Protein AF-A0A953EG69-F1 (afdb_monomer)

Solvent-accessible surface area (backbone atoms only — not comparable to full-atom values): 13749 Å² total; per-residue (Å²): 90,37,37,30,23,31,34,50,99,91,40,80,39,20,25,39,57,55,91,69,27,28,40,38,38,34,81,63,47,16,95,84,27,66,36,58,49,46,28,27,64,68,66,36,64,71,55,57,59,59,51,68,78,51,82,64,62,70,43,53,54,90,73,46,45,65,29,22,37,56,74,79,41,86,44,36,41,32,30,53,77,23,33,74,62,92,52,100,80,80,62,87,74,77,68,73,95,61,88,43,76,49,67,46,60,62,86,18,41,26,22,46,94,46,75,69,43,83,58,93,92,52,71,48,33,30,60,29,51,26,53,26,40,31,28,26,45,54,45,57,59,39,50,45,93,54,32,67,81,22,42,42,19,34,30,44,28,31,62,16,31,31,55,70,44,32,73,79,34,64,57,64,10,46,53,46,65,23,35,25,35,34,23,63,31,30,36,23,36,81,69,63,61,62,67,48,78,39,73,51,72,33,66,59,96,84,42,80,46,29,76,47,55,52,62,55,32,74,56,47,73,30,51,49,46,22,54,51,13,62,77,45,64,44,45,39,38,27,34,35,37,54,28,38,60,53,54,33,18,82,75,40,90,74,63,48,55,66,75,135

Radius of gyration: 18.48 Å; Cα contacts (8 Å, |Δi|>4): 619; chains: 1; bounding box: 42×40×52 Å

Nearest PDB structures (foldseek):
  8sky-assembly1_A  TM=8.951E-01  e=2.470E-26  Bacillus subtilis
  8suu-assembly1_A  TM=8.737E-01  e=4.311E-25  Bacillus subtilis
  3rr6-assembly1_A  TM=8.778E-01  e=1.512E-20  Mycobacteroides abscessus ATCC 19977
  4pfz-assembly1_B  TM=8.727E-01  e=6.922E-20  Mycolicibacterium smegmatis MC2 155
  6fog-assembly4_D  TM=9.027E-01  e=2.242E-17  Homo sapiens

Structure (mmCIF, N/CA/C/O backbone):
data_AF-A0A953EG69-F1
#
_entry.id   AF-A0A953EG69-F1
#
loop_
_atom_site.group_PDB
_atom_site.id
_atom_site.type_symbol
_atom_site.label_atom_id
_atom_site.label_alt_id
_atom_site.label_comp_id
_atom_site.label_asym_id
_atom_site.label_entity_id
_atom_site.label_seq_id
_atom_site.pdbx_PDB_ins_code
_atom_site.Cartn_x
_atom_site.Cartn_y
_atom_site.Cartn_z
_atom_site.occupancy
_atom_site.B_iso_or_equiv
_atom_site.auth_seq_id
_atom_site.auth_comp_id
_atom_site.auth_asym_id
_atom_site.auth_atom_id
_atom_site.pdbx_PDB_model_num
ATOM 1 N N . MET A 1 1 ? -12.643 -6.660 8.586 1.00 95.88 1 MET A N 1
ATOM 2 C CA . MET A 1 1 ? -12.995 -5.230 8.702 1.00 95.88 1 MET A CA 1
ATOM 3 C C . MET A 1 1 ? -12.201 -4.396 7.691 1.00 95.88 1 MET A C 1
ATOM 5 O O . MET A 1 1 ? -11.038 -4.692 7.435 1.00 95.88 1 MET A O 1
ATOM 9 N N . LYS A 1 2 ? -12.784 -3.308 7.165 1.00 98.56 2 LYS A N 1
ATOM 10 C CA . LYS A 1 2 ? -12.098 -2.320 6.307 1.00 98.56 2 LYS A CA 1
ATOM 11 C C . LYS A 1 2 ? -11.807 -1.057 7.111 1.00 98.56 2 LYS A C 1
ATOM 13 O O . LYS A 1 2 ? -12.749 -0.429 7.571 1.00 98.56 2 LYS A O 1
ATOM 18 N N . LEU A 1 3 ? -10.543 -0.682 7.286 1.00 98.81 3 LEU A N 1
ATOM 19 C CA . LEU A 1 3 ? -10.106 0.454 8.102 1.00 98.81 3 LEU A CA 1
ATOM 20 C C . LEU A 1 3 ? -9.466 1.549 7.245 1.00 98.81 3 LEU A C 1
ATOM 22 O O . LEU A 1 3 ? -8.546 1.280 6.471 1.00 98.81 3 LEU A O 1
ATOM 26 N N . MET A 1 4 ? -9.915 2.790 7.414 1.00 98.75 4 MET A N 1
ATOM 27 C CA . MET A 1 4 ? -9.393 3.952 6.692 1.00 98.75 4 MET A CA 1
ATOM 28 C C . MET A 1 4 ? -8.984 5.075 7.636 1.00 98.75 4 MET A C 1
ATOM 30 O O . MET A 1 4 ? -9.618 5.278 8.669 1.00 98.75 4 MET A O 1
ATOM 34 N N . SER A 1 5 ? -7.972 5.839 7.233 1.00 98.75 5 SER A N 1
ATOM 35 C CA . SER A 1 5 ? -7.705 7.173 7.767 1.00 98.75 5 SER A CA 1
ATOM 36 C C . SER A 1 5 ? -8.313 8.222 6.845 1.00 98.75 5 SER A C 1
ATOM 38 O O . SER A 1 5 ? -8.330 8.064 5.622 1.00 98.75 5 SER A O 1
ATOM 40 N N . PHE A 1 6 ? -8.837 9.290 7.431 1.00 98.75 6 PHE A N 1
ATOM 41 C CA . PHE A 1 6 ? -9.521 10.352 6.704 1.00 98.75 6 PHE A CA 1
ATOM 42 C C . PHE A 1 6 ? -9.435 11.668 7.461 1.00 98.75 6 PHE A C 1
ATOM 44 O O . PHE A 1 6 ? -9.204 11.669 8.666 1.00 98.75 6 PHE A O 1
ATOM 51 N N . ALA A 1 7 ? -9.628 12.785 6.769 1.00 98.31 7 ALA A N 1
ATOM 52 C CA . ALA A 1 7 ? -9.861 14.062 7.423 1.00 98.31 7 ALA A CA 1
ATOM 53 C C . ALA A 1 7 ? -11.337 14.453 7.316 1.00 98.31 7 ALA A C 1
ATOM 55 O O . ALA A 1 7 ? -11.992 14.248 6.291 1.00 98.31 7 ALA A O 1
ATOM 56 N N . TRP A 1 8 ? -11.874 14.996 8.402 1.00 98.12 8 TRP A N 1
ATOM 57 C CA . TRP A 1 8 ? -13.252 15.460 8.489 1.00 98.12 8 TRP A CA 1
ATOM 58 C C . TRP A 1 8 ? -13.309 16.661 9.427 1.00 98.12 8 TRP A C 1
ATOM 60 O O . TRP A 1 8 ? -12.673 16.665 10.477 1.00 98.12 8 TRP A O 1
ATOM 70 N N . GLN A 1 9 ? -14.004 17.722 9.007 1.00 95.88 9 GLN A N 1
ATOM 71 C CA . GLN A 1 9 ? -14.098 18.986 9.757 1.00 95.88 9 GLN A CA 1
ATOM 72 C C . GLN A 1 9 ? -12.735 19.570 10.197 1.00 95.88 9 GLN A C 1
ATOM 74 O O . GLN A 1 9 ? -12.624 20.203 11.242 1.00 95.88 9 GLN A O 1
ATOM 79 N N . GLY A 1 10 ? -11.688 19.374 9.387 1.00 94.69 10 GLY A N 1
ATOM 80 C CA . GLY A 1 10 ? -10.346 19.911 9.641 1.00 94.69 10 GLY A CA 1
ATOM 81 C C . GLY A 1 10 ? -9.485 19.103 10.619 1.00 94.69 10 GLY A C 1
ATOM 82 O O . GLY A 1 10 ? -8.362 19.517 10.898 1.00 94.69 10 GLY A O 1
ATOM 83 N N . ALA A 1 11 ? -9.963 17.958 11.113 1.00 96.81 11 ALA A N 1
ATOM 84 C CA . ALA A 1 11 ? -9.197 17.046 11.960 1.00 96.81 11 ALA A CA 1
ATOM 85 C C . ALA A 1 11 ? -8.932 15.713 11.247 1.00 96.81 11 ALA A C 1
ATOM 87 O O . ALA A 1 11 ? -9.671 15.327 10.342 1.00 96.81 11 ALA A O 1
ATOM 88 N N . GLN A 1 12 ? -7.874 15.005 11.655 1.00 97.88 12 GLN A N 1
ATOM 89 C CA . GLN A 1 12 ? -7.610 13.639 11.203 1.00 97.88 12 GLN A CA 1
ATOM 90 C C . GLN A 1 12 ? -8.353 12.629 12.077 1.00 97.88 12 GLN A C 1
ATOM 92 O O . GLN A 1 12 ? -8.329 12.702 13.305 1.00 97.88 12 GLN A O 1
ATOM 97 N N . HIS A 1 13 ? -8.962 11.655 11.419 1.00 98.56 13 HIS A N 1
ATOM 98 C CA . HIS A 1 13 ? -9.716 10.567 12.011 1.00 98.56 13 HIS A CA 1
ATOM 99 C C . HIS A 1 13 ? -9.282 9.231 11.401 1.00 98.56 13 HIS A C 1
ATOM 101 O O . HIS A 1 13 ? -8.602 9.159 10.370 1.00 98.56 13 HIS A O 1
ATOM 107 N N . TYR A 1 14 ? -9.708 8.144 12.030 1.00 98.75 14 TYR A N 1
ATOM 108 C CA . TYR A 1 14 ? -9.717 6.828 11.414 1.00 98.75 14 TYR A CA 1
ATOM 109 C C . TYR A 1 14 ? -10.974 6.069 11.819 1.00 98.75 14 TYR A C 1
ATOM 111 O O . TYR A 1 14 ? -11.619 6.371 12.822 1.00 98.75 14 TYR A O 1
ATOM 119 N N . GLY A 1 15 ? -11.345 5.077 11.021 1.00 98.56 15 GLY A N 1
ATOM 120 C CA . GLY A 1 15 ? -12.589 4.370 11.248 1.00 98.56 15 GLY A CA 1
ATOM 121 C C . GLY A 1 15 ? -12.778 3.153 10.370 1.00 98.56 15 GLY A C 1
ATOM 122 O O . GLY A 1 15 ? -11.977 2.883 9.471 1.00 98.56 15 GLY A O 1
ATOM 123 N N . ALA A 1 16 ? -13.853 2.425 10.649 1.00 98.62 16 ALA A N 1
ATOM 124 C CA . ALA A 1 16 ? -14.241 1.249 9.890 1.00 98.62 16 ALA A CA 1
ATOM 125 C C . ALA A 1 16 ? -15.273 1.600 8.821 1.00 98.62 16 ALA A C 1
ATOM 127 O O . ALA A 1 16 ? -16.277 2.247 9.109 1.00 98.62 16 ALA A O 1
ATOM 128 N N . VAL A 1 17 ? -15.036 1.171 7.588 1.00 98.50 17 VAL A N 1
ATOM 129 C CA . VAL A 1 17 ? -15.954 1.399 6.473 1.00 98.50 17 VAL A CA 1
ATOM 130 C C . VAL A 1 17 ? -17.112 0.416 6.531 1.00 98.50 17 VAL A C 1
ATOM 132 O O . VAL A 1 17 ? -16.902 -0.796 6.565 1.00 98.50 17 VAL A O 1
ATOM 135 N N . ASP A 1 18 ? -18.325 0.957 6.469 1.00 97.56 18 ASP A N 1
ATOM 136 C CA . ASP A 1 18 ? -19.579 0.216 6.460 1.00 97.56 18 ASP A CA 1
ATOM 137 C C . ASP A 1 18 ? -20.517 0.824 5.403 1.00 97.56 18 ASP A C 1
ATOM 139 O O . ASP A 1 18 ? -21.092 1.903 5.572 1.00 97.56 18 ASP A O 1
ATOM 143 N N . GLY A 1 19 ? -20.605 0.160 4.248 1.00 96.69 19 GLY A N 1
ATOM 144 C CA . GLY A 1 19 ? -21.350 0.659 3.094 1.00 96.69 19 GLY A CA 1
ATOM 145 C C . GLY A 1 19 ? -20.823 2.006 2.581 1.00 96.69 19 GLY A C 1
ATOM 146 O O . GLY A 1 19 ? -19.693 2.101 2.103 1.00 96.69 19 GLY A O 1
ATOM 147 N N . ALA A 1 20 ? -21.672 3.036 2.634 1.00 97.50 20 ALA A N 1
ATOM 148 C CA . ALA A 1 20 ? -21.364 4.398 2.185 1.00 97.50 20 ALA A CA 1
ATOM 149 C C . ALA A 1 20 ? -20.885 5.322 3.321 1.00 97.50 20 ALA A C 1
ATOM 151 O O . ALA A 1 20 ? -20.737 6.530 3.115 1.00 97.50 20 ALA A O 1
ATOM 152 N N . GLU A 1 21 ? -20.649 4.770 4.509 1.00 98.44 21 GLU A N 1
ATOM 153 C CA . GLU A 1 21 ? -20.250 5.503 5.704 1.00 98.44 21 GLU A CA 1
ATOM 154 C C . GLU A 1 21 ? -18.946 4.949 6.284 1.00 98.44 21 GLU A C 1
ATOM 156 O O . GLU A 1 21 ? -18.529 3.823 6.003 1.00 98.44 21 GLU A O 1
ATOM 161 N N . VAL A 1 22 ? -18.312 5.752 7.132 1.00 98.56 22 VAL A N 1
ATOM 162 C CA . VAL A 1 22 ? -17.243 5.329 8.028 1.00 98.56 22 VAL A CA 1
ATOM 163 C C . VAL A 1 22 ? -17.704 5.494 9.473 1.00 98.56 22 VAL A C 1
ATOM 165 O O . VAL A 1 22 ? -18.183 6.551 9.884 1.00 98.56 22 VAL A O 1
ATOM 168 N N . ILE A 1 23 ? -17.574 4.424 10.244 1.00 98.62 23 ILE A N 1
ATOM 169 C CA . ILE A 1 23 ? -17.757 4.402 11.689 1.00 98.62 23 ILE A CA 1
ATOM 170 C C . ILE A 1 23 ? -16.499 5.005 12.313 1.00 98.62 23 ILE A C 1
ATOM 172 O O . ILE A 1 23 ? -15.433 4.393 12.248 1.00 98.62 23 ILE A O 1
ATOM 176 N N . ASP A 1 24 ? -16.611 6.197 12.897 1.00 98.44 24 ASP A N 1
ATOM 177 C CA . ASP A 1 24 ? -15.457 6.929 13.422 1.00 98.44 24 ASP A CA 1
ATOM 178 C C . ASP A 1 24 ? -14.931 6.291 14.717 1.00 98.44 24 ASP A C 1
ATOM 180 O O . ASP A 1 24 ? -15.549 6.384 15.783 1.00 98.44 24 ASP A O 1
ATOM 184 N N . LEU A 1 25 ? -13.774 5.637 14.621 1.00 98.56 25 LEU A N 1
ATOM 185 C CA . LEU A 1 25 ? -13.097 5.012 15.753 1.00 98.56 25 LEU A CA 1
ATOM 186 C C . LEU A 1 25 ? -12.302 6.034 16.568 1.00 98.56 25 LEU A C 1
ATOM 188 O O . LEU A 1 25 ? -12.117 5.822 17.767 1.00 98.56 25 LEU A O 1
ATOM 192 N N . THR A 1 26 ? -11.912 7.171 15.984 1.00 98.06 26 THR A N 1
ATOM 193 C CA . THR A 1 26 ? -11.295 8.269 16.739 1.00 98.06 26 THR A CA 1
ATOM 194 C C . THR A 1 26 ? -12.249 8.773 17.822 1.00 98.06 26 THR A C 1
ATOM 196 O O . THR A 1 26 ? -11.849 8.919 18.974 1.00 98.06 26 THR A O 1
ATOM 199 N N . ALA A 1 27 ? -13.535 8.938 17.511 1.00 97.44 27 ALA A N 1
ATOM 200 C CA . ALA A 1 27 ? -14.533 9.343 18.503 1.00 97.44 27 ALA A CA 1
ATOM 201 C C . ALA A 1 27 ? -14.815 8.282 19.588 1.00 97.44 27 ALA A C 1
ATOM 203 O O . ALA A 1 27 ? -15.291 8.626 20.669 1.00 97.44 27 ALA A O 1
ATOM 204 N N . ARG A 1 28 ? -14.547 6.997 19.318 1.00 98.00 28 ARG A N 1
ATOM 205 C CA . ARG A 1 28 ? -14.922 5.874 20.203 1.00 98.00 28 ARG A CA 1
ATOM 206 C C . ARG A 1 28 ? -13.774 5.400 21.085 1.00 98.00 28 ARG A C 1
ATOM 208 O O . ARG A 1 28 ? -13.951 5.177 22.279 1.00 98.00 28 ARG A O 1
ATOM 215 N N . ILE A 1 29 ? -12.596 5.246 20.492 1.00 98.31 29 ILE A N 1
ATOM 216 C CA . ILE A 1 29 ? -11.398 4.698 21.137 1.00 98.31 29 ILE A CA 1
ATOM 217 C C . ILE A 1 29 ? -10.153 5.568 20.906 1.00 98.31 29 ILE A C 1
ATOM 219 O O . ILE A 1 29 ? -9.064 5.206 21.350 1.00 98.31 29 ILE A O 1
ATOM 223 N N . GLY A 1 30 ? -10.301 6.753 20.298 1.00 97.50 30 GLY A N 1
ATOM 224 C CA . GLY A 1 30 ? -9.203 7.676 19.985 1.00 97.50 30 GLY A CA 1
ATOM 225 C C . GLY A 1 30 ? -8.375 8.128 21.184 1.00 97.50 30 GLY A C 1
ATOM 226 O O . GLY A 1 30 ? -7.172 8.325 21.055 1.00 97.50 30 GLY A O 1
ATOM 227 N N . ALA A 1 31 ? -8.978 8.212 22.374 1.00 97.50 31 ALA A N 1
ATOM 228 C CA . ALA A 1 31 ? -8.248 8.540 23.601 1.00 97.50 31 ALA A CA 1
ATOM 229 C C . ALA A 1 31 ? -7.147 7.514 23.939 1.00 97.50 31 ALA A C 1
ATOM 231 O O . ALA A 1 31 ? -6.143 7.868 24.551 1.00 97.50 31 ALA A O 1
ATOM 232 N N . ARG A 1 32 ? -7.330 6.247 23.539 1.00 98.06 32 ARG A N 1
ATOM 233 C CA . ARG A 1 32 ? -6.358 5.155 23.730 1.00 98.06 32 ARG A CA 1
ATOM 234 C C . ARG A 1 32 ? -5.564 4.855 22.460 1.00 98.06 32 ARG A C 1
ATOM 236 O O . ARG A 1 32 ? -4.397 4.480 22.531 1.00 98.06 32 ARG A O 1
ATOM 243 N N . HIS A 1 33 ? -6.194 5.040 21.304 1.00 98.19 33 HIS A N 1
ATOM 244 C CA . HIS A 1 33 ? -5.643 4.752 19.985 1.00 98.19 33 HIS A CA 1
ATOM 245 C C . HIS A 1 33 ? -5.920 5.946 19.062 1.00 98.19 33 HIS A C 1
ATOM 247 O O . HIS A 1 33 ? -6.901 5.913 18.325 1.00 98.19 33 HIS A O 1
ATOM 253 N N . PRO A 1 34 ? -5.111 7.018 19.096 1.00 97.75 34 PRO A N 1
ATOM 254 C CA . PRO A 1 34 ? -5.433 8.281 18.416 1.00 97.75 34 PRO A CA 1
ATOM 255 C C . PRO A 1 34 ? -5.413 8.212 16.882 1.00 97.75 34 PRO A C 1
ATOM 257 O O . PRO A 1 34 ? -5.936 9.103 16.219 1.00 97.75 34 PRO A O 1
ATOM 260 N N . SER A 1 35 ? -4.826 7.166 16.302 1.00 98.38 35 SER A N 1
ATOM 261 C CA . SER A 1 35 ? -4.746 6.957 14.857 1.00 98.38 35 SER A CA 1
ATOM 262 C C . SER A 1 35 ? -4.761 5.468 14.517 1.00 98.38 35 SER A C 1
ATOM 264 O O . SER A 1 35 ? -4.513 4.626 15.384 1.00 98.38 35 SER A O 1
ATOM 266 N N . LEU A 1 36 ? -4.970 5.135 13.238 1.00 98.50 36 LEU A N 1
ATOM 267 C CA . LEU A 1 36 ? -4.851 3.752 12.766 1.00 98.50 36 LEU A CA 1
ATOM 268 C C . LEU A 1 36 ? -3.432 3.199 12.992 1.00 98.50 36 LEU A C 1
ATOM 270 O O . LEU A 1 36 ? -3.276 2.045 13.375 1.00 98.50 36 LEU A O 1
ATOM 274 N N . LEU A 1 37 ? -2.393 4.028 12.853 1.00 98.31 37 LEU A N 1
ATOM 275 C CA . LEU A 1 37 ? -1.024 3.627 13.188 1.00 98.31 37 LEU A CA 1
ATOM 276 C C . LEU A 1 37 ? -0.885 3.266 14.676 1.00 98.31 37 LEU A C 1
ATOM 278 O O . LEU A 1 37 ? -0.337 2.213 14.996 1.00 98.31 37 LEU A O 1
ATOM 282 N N . ALA A 1 38 ? -1.408 4.101 15.579 1.00 98.25 38 ALA A N 1
ATOM 283 C CA . ALA A 1 38 ? -1.363 3.835 17.017 1.00 98.25 38 ALA A CA 1
ATOM 284 C C . ALA A 1 38 ? -2.181 2.587 17.396 1.00 98.25 38 ALA A C 1
ATOM 286 O O . ALA A 1 38 ? -1.756 1.795 18.236 1.00 98.25 38 ALA A O 1
ATOM 287 N N . LEU A 1 39 ? -3.325 2.365 16.740 1.00 98.56 39 LEU A N 1
ATOM 288 C CA . LEU A 1 39 ? -4.119 1.145 16.894 1.00 98.56 39 LEU A CA 1
ATOM 289 C C . LEU A 1 39 ? -3.289 -0.110 16.571 1.00 98.56 39 LEU A C 1
ATOM 291 O O . LEU A 1 39 ? -3.297 -1.067 17.347 1.00 98.56 39 LEU A O 1
ATOM 295 N N . LEU A 1 40 ? -2.539 -0.094 15.461 1.00 98.25 40 LEU A N 1
ATOM 296 C CA . LEU A 1 40 ? -1.655 -1.198 15.074 1.00 98.25 40 LEU A CA 1
ATOM 297 C C . LEU A 1 40 ? -0.490 -1.373 16.049 1.00 98.25 40 LEU A C 1
ATOM 299 O O . LEU A 1 40 ? -0.192 -2.493 16.453 1.00 98.25 40 LEU A O 1
ATOM 303 N N . GLN A 1 41 ? 0.144 -0.279 16.470 1.00 98.06 41 GLN A N 1
ATOM 304 C CA . GLN A 1 41 ? 1.248 -0.314 17.433 1.00 98.06 41 GLN A CA 1
ATOM 305 C C . GLN A 1 41 ? 0.830 -0.887 18.790 1.00 98.06 41 GLN A C 1
ATOM 307 O O . GLN A 1 41 ? 1.629 -1.561 19.436 1.00 98.06 41 GLN A O 1
ATOM 312 N N . HIS A 1 42 ? -0.417 -0.662 19.202 1.00 98.31 42 HIS A N 1
ATOM 313 C CA . HIS A 1 42 ? -0.974 -1.228 20.430 1.00 98.31 42 HIS A CA 1
ATOM 314 C C . HIS A 1 42 ? -1.541 -2.649 20.243 1.00 98.31 42 HIS A C 1
ATOM 316 O O . HIS A 1 42 ? -2.004 -3.240 21.213 1.00 98.31 42 HIS A O 1
ATOM 322 N N . GLY A 1 43 ? -1.532 -3.207 19.023 1.00 97.81 43 GLY A N 1
ATOM 323 C CA . GLY A 1 43 ? -2.100 -4.530 18.741 1.00 97.81 43 GLY A CA 1
ATOM 324 C C . GLY A 1 43 ? -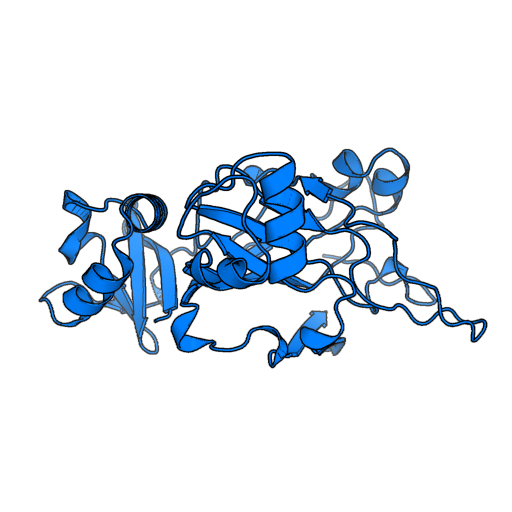3.618 -4.608 18.951 1.00 97.81 43 GLY A C 1
ATOM 325 O O . GLY A 1 43 ? -4.140 -5.666 19.288 1.00 97.81 43 GLY A O 1
ATOM 326 N N . ALA A 1 44 ? -4.334 -3.495 18.771 1.00 98.31 44 ALA A N 1
ATOM 327 C CA . ALA A 1 44 ? -5.704 -3.313 19.256 1.00 98.31 44 ALA A CA 1
ATOM 328 C C . ALA A 1 44 ? -6.798 -3.507 18.183 1.00 98.31 44 ALA A C 1
ATOM 330 O O . ALA A 1 44 ? -7.886 -2.946 18.285 1.00 98.31 44 ALA A O 1
ATOM 331 N N . LEU A 1 45 ? -6.548 -4.315 17.144 1.00 98.06 45 LEU A N 1
ATOM 332 C CA . LEU A 1 45 ? -7.544 -4.565 16.087 1.00 98.06 45 LEU A CA 1
ATOM 333 C C . LEU A 1 45 ? -8.831 -5.221 16.616 1.00 98.06 45 LEU A C 1
ATOM 335 O O . LEU A 1 45 ? -9.918 -4.823 16.205 1.00 98.06 45 LEU A O 1
ATOM 339 N N . ALA A 1 46 ? -8.719 -6.161 17.561 1.00 97.62 46 ALA A N 1
ATOM 340 C CA . ALA A 1 46 ? -9.881 -6.794 18.196 1.00 97.62 46 ALA A CA 1
ATOM 341 C C . ALA A 1 46 ? -10.723 -5.785 18.996 1.00 97.62 46 ALA A C 1
ATOM 343 O O . ALA A 1 46 ? -11.945 -5.885 19.071 1.00 97.62 46 ALA A O 1
ATOM 344 N N . 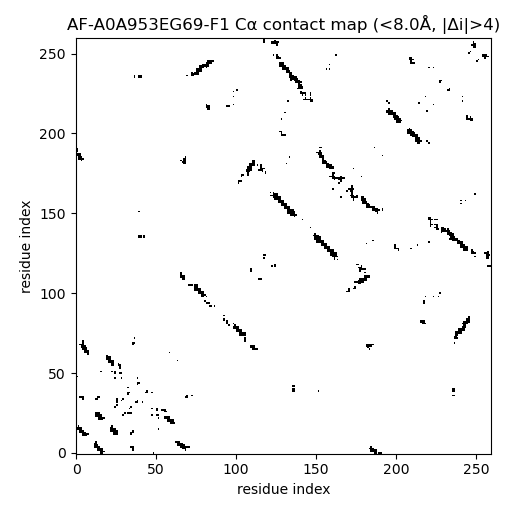GLU A 1 47 ? -10.076 -4.776 19.576 1.00 97.94 47 GLU A N 1
ATOM 345 C CA . GLU A 1 47 ? -10.775 -3.713 20.285 1.00 97.94 47 GLU A CA 1
ATOM 346 C C . GLU A 1 47 ? -11.509 -2.773 19.322 1.00 97.94 47 GLU A C 1
ATOM 348 O O . GLU A 1 47 ? -12.645 -2.386 19.583 1.00 97.94 47 GLU A O 1
ATOM 353 N N . ALA A 1 48 ? -10.896 -2.441 18.182 1.00 98.06 48 ALA A N 1
ATOM 354 C CA . ALA A 1 48 ? -11.568 -1.678 17.133 1.00 98.06 48 ALA A CA 1
ATOM 355 C C . ALA A 1 48 ? -12.828 -2.389 16.617 1.00 98.06 48 ALA A C 1
ATOM 357 O O . ALA A 1 48 ? -13.831 -1.726 16.362 1.00 98.06 48 ALA A O 1
ATOM 358 N N . GLU A 1 49 ? -12.803 -3.720 16.513 1.00 97.69 49 GLU A N 1
ATOM 359 C CA . GLU A 1 49 ? -13.977 -4.517 16.153 1.00 97.69 49 GLU A CA 1
ATOM 360 C C . GLU A 1 49 ? -15.085 -4.434 17.216 1.00 97.69 49 GLU A C 1
ATOM 362 O O . GLU A 1 49 ? -16.241 -4.160 16.893 1.00 97.69 49 GLU A O 1
ATOM 367 N N . GLN A 1 50 ? -14.742 -4.573 18.498 1.00 97.75 50 GLN A N 1
ATOM 368 C CA . GLN A 1 50 ? -15.702 -4.391 19.596 1.00 97.75 50 GLN A CA 1
ATOM 369 C C . GLN A 1 50 ? -16.281 -2.970 19.613 1.00 97.75 50 GLN A C 1
ATOM 371 O O . GLN A 1 50 ? -17.477 -2.768 19.846 1.00 97.75 50 GLN A O 1
ATOM 376 N N . ALA A 1 51 ? -15.448 -1.974 19.305 1.00 97.62 51 ALA A N 1
ATOM 377 C CA . ALA A 1 51 ? -15.845 -0.578 19.257 1.00 97.62 51 ALA A CA 1
ATOM 378 C C . ALA A 1 51 ? -16.868 -0.280 18.151 1.00 97.62 51 ALA A C 1
ATOM 380 O O . ALA A 1 51 ? -17.541 0.746 18.235 1.00 97.62 51 ALA A O 1
ATOM 381 N N . LEU A 1 52 ? -17.068 -1.152 17.153 1.00 97.00 52 LEU A N 1
ATOM 382 C CA . LEU A 1 52 ? -18.090 -0.961 16.112 1.00 97.00 52 LEU A CA 1
ATOM 383 C C . LEU A 1 52 ? -19.518 -0.927 16.675 1.00 97.00 52 LEU A C 1
ATOM 385 O O . LEU A 1 52 ? -20.369 -0.215 16.136 1.00 97.00 52 LEU A O 1
ATOM 389 N N . ALA A 1 53 ? -19.765 -1.616 17.792 1.00 96.38 53 ALA A N 1
ATOM 390 C CA . ALA A 1 53 ? -21.058 -1.623 18.476 1.00 96.38 53 ALA A CA 1
ATOM 391 C C . ALA A 1 53 ? -21.257 -0.438 19.442 1.00 96.38 53 ALA A C 1
ATOM 393 O O . ALA A 1 53 ? -22.369 -0.210 19.917 1.00 96.38 53 ALA A O 1
ATOM 394 N N . MET A 1 54 ? -20.202 0.326 19.748 1.00 96.31 54 MET A N 1
ATOM 395 C CA . MET A 1 54 ? -20.305 1.474 20.651 1.00 96.31 54 MET A CA 1
ATOM 396 C C . MET A 1 54 ? -21.085 2.638 20.009 1.00 96.31 54 MET A C 1
ATOM 398 O O . MET A 1 54 ? -21.069 2.798 18.787 1.00 96.31 54 MET A O 1
ATOM 402 N N . PRO A 1 55 ? -21.738 3.507 20.801 1.00 94.25 55 PRO A N 1
ATOM 403 C CA . PRO A 1 55 ? -22.275 4.765 20.293 1.00 94.25 55 PRO A CA 1
ATOM 404 C C . PRO A 1 55 ? -21.163 5.656 19.727 1.00 94.25 55 PRO A C 1
ATOM 406 O O . PRO A 1 55 ? -20.065 5.721 20.276 1.00 94.25 55 PRO A O 1
ATOM 409 N N . GLY A 1 56 ? -21.447 6.373 18.643 1.00 91.50 56 GLY A N 1
ATOM 410 C CA . GLY A 1 56 ? -20.507 7.325 18.055 1.00 91.50 56 GLY A CA 1
ATOM 411 C C . GLY A 1 56 ? -20.877 7.694 16.621 1.00 91.50 56 GLY A C 1
ATOM 412 O O . GLY A 1 56 ? -21.726 7.021 16.025 1.00 91.50 56 GLY A O 1
ATOM 413 N N . PRO A 1 57 ? -20.248 8.739 16.063 1.00 96.25 57 PRO A N 1
ATOM 414 C CA . PRO A 1 57 ? -20.590 9.246 14.748 1.00 96.25 57 PRO A CA 1
ATOM 415 C C . PRO A 1 57 ? -20.342 8.209 13.649 1.00 96.25 57 PRO A C 1
ATOM 417 O O . PRO A 1 57 ? -19.394 7.419 13.685 1.00 96.25 57 PRO A O 1
ATOM 420 N N . ARG A 1 58 ? -21.231 8.246 12.660 1.00 98.19 58 ARG A N 1
ATOM 421 C CA . ARG A 1 58 ? -21.100 7.571 11.373 1.00 98.19 58 ARG A CA 1
ATOM 422 C C . ARG A 1 58 ? -21.073 8.668 10.325 1.00 98.19 58 ARG A C 1
ATOM 424 O O . ARG A 1 58 ? -21.963 9.516 10.298 1.00 98.19 58 ARG A O 1
ATOM 431 N N . ILE A 1 59 ? -20.004 8.715 9.548 1.00 98.50 59 ILE A N 1
ATOM 432 C CA . ILE A 1 59 ? -19.701 9.846 8.677 1.00 98.50 59 ILE A CA 1
ATOM 433 C C . ILE A 1 59 ? -19.854 9.378 7.231 1.00 98.50 59 ILE A C 1
ATOM 435 O O . ILE A 1 59 ? -19.223 8.391 6.850 1.00 98.50 59 ILE A O 1
ATOM 439 N N . PRO A 1 60 ? -20.655 10.054 6.392 1.00 98.44 60 PRO A N 1
ATOM 440 C CA . PRO A 1 60 ? -20.755 9.703 4.981 1.00 98.44 60 PRO A CA 1
ATOM 441 C C . PRO A 1 60 ? -19.387 9.791 4.291 1.00 98.44 60 PRO A C 1
ATOM 443 O O . PRO A 1 60 ? -18.735 10.837 4.350 1.00 98.44 60 PRO A O 1
ATOM 446 N N . LEU A 1 61 ? -18.978 8.747 3.560 1.00 98.00 61 LEU A N 1
ATOM 447 C CA . LEU A 1 61 ? -17.703 8.720 2.821 1.00 98.00 61 LEU A CA 1
ATOM 448 C C . LEU A 1 61 ? -17.596 9.850 1.789 1.00 98.00 61 LEU A C 1
ATOM 450 O O . LEU A 1 61 ? -16.505 10.280 1.433 1.00 98.00 61 LEU A O 1
ATOM 454 N N . ALA A 1 62 ? -18.731 10.345 1.296 1.00 97.69 62 ALA A N 1
ATOM 455 C CA . ALA A 1 62 ? -18.770 11.482 0.381 1.00 97.69 62 ALA A CA 1
ATOM 456 C C . ALA A 1 62 ? -18.350 12.814 1.034 1.00 97.69 62 ALA A C 1
ATOM 458 O O . ALA A 1 62 ? -18.067 13.767 0.314 1.00 97.69 62 ALA A O 1
ATOM 459 N N . SER A 1 63 ? -18.327 12.889 2.368 1.00 97.75 63 SER A N 1
ATOM 460 C CA . SER A 1 63 ? -18.019 14.108 3.129 1.00 97.75 63 SER A CA 1
ATOM 461 C C . SER A 1 63 ? -16.598 14.158 3.692 1.00 97.75 63 SER A C 1
ATOM 463 O O . SER A 1 63 ? -16.231 15.157 4.308 1.00 97.75 63 SER A O 1
ATOM 465 N N . VAL A 1 64 ? -15.808 13.095 3.510 1.00 98.12 64 VAL A N 1
ATOM 466 C CA . VAL A 1 64 ? -14.446 13.013 4.048 1.00 98.12 64 VAL A CA 1
ATOM 467 C C . VAL A 1 64 ? -13.405 13.354 2.990 1.00 98.12 64 VAL A C 1
ATOM 469 O O . VAL A 1 64 ? -13.581 13.092 1.798 1.00 98.12 64 VAL A O 1
ATOM 472 N N . GLU A 1 65 ? -12.277 13.883 3.442 1.00 98.31 65 GLU A N 1
ATOM 473 C CA . GLU A 1 65 ? -11.051 13.914 2.659 1.00 98.31 65 GLU A CA 1
ATOM 474 C C . GLU A 1 65 ? -10.288 12.599 2.866 1.00 98.31 65 GLU A C 1
ATOM 476 O O . GLU A 1 65 ? -10.050 12.160 3.993 1.00 98.31 65 GLU A O 1
ATOM 481 N N . TRP A 1 66 ? -9.921 11.948 1.763 1.00 98.12 66 TRP A N 1
ATOM 482 C CA . TRP A 1 66 ? -9.216 10.670 1.790 1.00 98.12 66 TRP A CA 1
ATOM 483 C C . TRP A 1 66 ? -7.766 10.869 2.213 1.00 98.12 66 TRP A C 1
ATOM 485 O O . TRP A 1 66 ? -7.050 11.657 1.602 1.00 98.12 66 TRP A O 1
ATOM 495 N N . LEU A 1 67 ? -7.313 10.089 3.193 1.00 98.56 67 LEU A N 1
ATOM 496 C CA . LEU A 1 67 ? -5.896 9.945 3.511 1.00 98.56 67 LEU A CA 1
ATOM 497 C C . LEU A 1 67 ? -5.417 8.554 3.081 1.00 98.56 67 LEU A C 1
ATOM 499 O O . LEU A 1 67 ? -6.210 7.675 2.736 1.00 98.56 67 LEU A O 1
ATOM 503 N N . MET A 1 68 ? -4.100 8.351 3.059 1.00 98.50 68 MET A N 1
ATOM 504 C CA . MET A 1 68 ? -3.558 7.000 2.920 1.00 98.50 68 MET A CA 1
ATOM 505 C C . MET A 1 68 ? -3.959 6.170 4.148 1.00 98.50 68 MET A C 1
ATOM 507 O O . MET A 1 68 ? -4.082 6.750 5.228 1.00 98.50 68 MET A O 1
ATOM 511 N N . PRO A 1 69 ? -4.121 4.835 4.034 1.00 98.31 69 PRO A N 1
ATOM 512 C CA . PRO A 1 69 ? -4.490 3.991 5.172 1.00 98.31 69 PRO A CA 1
ATOM 513 C C . PRO A 1 69 ? -3.592 4.224 6.388 1.00 98.31 69 PRO A C 1
ATOM 515 O O . PRO A 1 69 ? -4.078 4.371 7.499 1.00 98.31 69 PRO A O 1
ATOM 518 N N . ILE A 1 70 ? -2.284 4.335 6.159 1.00 98.06 70 ILE A N 1
ATOM 519 C CA . ILE A 1 70 ? -1.324 4.844 7.135 1.00 98.06 70 ILE A CA 1
ATOM 520 C C . ILE A 1 70 ? -0.805 6.163 6.547 1.00 98.06 70 ILE A C 1
ATOM 522 O O . ILE A 1 70 ? -0.054 6.094 5.576 1.00 98.06 70 ILE A O 1
ATOM 526 N N . PRO A 1 71 ? -1.234 7.346 7.037 1.00 95.31 71 PRO A N 1
ATOM 527 C CA . PRO A 1 71 ? -0.829 8.634 6.461 1.00 95.31 71 PRO A CA 1
ATOM 528 C C . PRO A 1 71 ? 0.678 8.896 6.543 1.00 95.31 71 PRO A C 1
ATOM 530 O O . PRO A 1 71 ? 1.262 9.449 5.617 1.00 95.31 71 PRO A O 1
ATOM 533 N N . GLU A 1 72 ? 1.307 8.441 7.626 1.00 89.88 72 GLU A N 1
ATOM 534 C CA . GLU A 1 72 ? 2.738 8.602 7.891 1.00 89.88 72 GLU A CA 1
ATOM 535 C C . GLU A 1 72 ? 3.365 7.229 8.190 1.00 89.88 72 GLU A C 1
ATOM 537 O O . GLU A 1 72 ? 3.718 6.924 9.334 1.00 89.88 72 GLU A O 1
ATOM 542 N N . PRO A 1 73 ? 3.446 6.327 7.192 1.00 92.88 73 PRO A N 1
ATOM 543 C CA . PRO A 1 73 ? 4.080 5.038 7.394 1.00 92.88 73 PRO A CA 1
ATOM 544 C C . PRO A 1 73 ? 5.573 5.271 7.614 1.00 92.88 73 PRO A C 1
ATOM 546 O O . PRO A 1 73 ? 6.214 6.027 6.885 1.00 92.88 73 PRO A O 1
ATOM 549 N N . ARG A 1 74 ? 6.153 4.596 8.610 1.00 90.50 74 ARG A N 1
ATOM 550 C CA . ARG A 1 74 ? 7.577 4.775 8.931 1.00 90.50 74 ARG A CA 1
ATOM 551 C C . ARG A 1 74 ? 8.475 4.375 7.767 1.00 90.50 74 ARG A C 1
ATOM 553 O O . ARG A 1 74 ? 9.499 5.011 7.535 1.00 90.50 74 ARG A O 1
ATOM 560 N N . ARG A 1 75 ? 8.125 3.278 7.093 1.00 96.56 75 ARG A N 1
ATOM 561 C CA . ARG A 1 75 ? 8.872 2.715 5.968 1.00 96.56 75 ARG A CA 1
ATOM 562 C C . ARG A 1 75 ? 7.913 2.086 4.971 1.00 96.56 75 ARG A C 1
ATOM 564 O O . ARG A 1 75 ? 6.945 1.430 5.357 1.00 96.56 75 ARG A O 1
ATOM 571 N N . ILE A 1 76 ? 8.242 2.251 3.694 1.00 98.62 76 ILE A N 1
ATOM 572 C CA . ILE A 1 76 ? 7.581 1.574 2.582 1.00 98.62 76 ILE A CA 1
ATOM 573 C C . ILE A 1 76 ? 8.644 0.776 1.837 1.00 98.62 76 ILE A C 1
ATOM 575 O O . ILE A 1 76 ? 9.456 1.338 1.098 1.00 98.62 76 ILE A O 1
ATOM 579 N N . PHE A 1 77 ? 8.661 -0.534 2.057 1.00 98.75 77 PHE A N 1
ATOM 580 C CA . PHE A 1 77 ? 9.506 -1.462 1.316 1.00 98.75 77 PHE A CA 1
ATOM 581 C C . PHE A 1 77 ? 8.815 -1.829 0.007 1.00 98.75 77 PHE A C 1
ATOM 583 O O . PHE A 1 77 ? 7.618 -2.083 -0.005 1.00 98.75 77 PHE A O 1
ATOM 590 N N . CYS A 1 78 ? 9.555 -1.867 -1.091 1.00 98.62 78 CYS A N 1
ATOM 591 C CA . CYS A 1 78 ? 9.030 -2.231 -2.403 1.00 98.62 78 CYS A CA 1
ATOM 592 C C . CYS A 1 78 ? 9.851 -3.386 -2.975 1.00 98.62 78 CYS A C 1
ATOM 594 O O . CYS A 1 78 ? 11.078 -3.395 -2.830 1.00 98.62 78 CYS A O 1
ATOM 596 N N . VAL A 1 79 ? 9.183 -4.349 -3.612 1.00 98.06 79 VAL A N 1
ATOM 597 C CA . VAL A 1 79 ? 9.820 -5.539 -4.186 1.00 98.06 79 VAL A CA 1
ATOM 598 C C . VAL A 1 79 ? 9.894 -5.423 -5.706 1.00 98.06 79 VAL A C 1
ATOM 600 O O . VAL A 1 79 ? 8.887 -5.417 -6.408 1.00 98.06 79 VAL A O 1
ATOM 603 N N . GLY A 1 80 ? 11.110 -5.363 -6.241 1.00 94.00 80 GLY A N 1
ATOM 604 C CA . GLY A 1 80 ? 11.347 -5.335 -7.680 1.00 94.00 80 GLY A CA 1
ATOM 605 C C . GLY A 1 80 ? 11.190 -6.711 -8.330 1.00 94.00 80 GLY A C 1
ATOM 606 O O . GLY A 1 80 ? 11.640 -7.715 -7.784 1.00 94.00 80 GLY A O 1
ATOM 607 N N . ALA A 1 81 ? 10.618 -6.733 -9.539 1.00 89.69 81 ALA A N 1
ATOM 608 C CA . ALA A 1 81 ? 10.580 -7.899 -10.432 1.00 89.69 81 ALA A CA 1
ATOM 609 C C . ALA A 1 81 ? 10.015 -9.188 -9.795 1.00 89.69 81 ALA A C 1
ATOM 611 O O . ALA A 1 81 ? 10.573 -10.268 -9.971 1.00 89.69 81 ALA A O 1
ATOM 612 N N . ASN A 1 82 ? 8.894 -9.076 -9.076 1.00 95.75 82 ASN A N 1
ATOM 613 C CA . ASN A 1 82 ? 8.322 -10.190 -8.316 1.00 95.75 82 ASN A CA 1
ATOM 614 C C . ASN A 1 82 ? 7.259 -11.018 -9.063 1.00 95.75 82 ASN A C 1
ATOM 616 O O . ASN A 1 82 ? 6.561 -11.807 -8.445 1.00 95.75 82 ASN A O 1
ATOM 620 N N . TYR A 1 83 ? 7.114 -10.857 -10.377 1.00 94.00 83 TYR A N 1
ATOM 621 C CA . TYR A 1 83 ? 6.192 -11.646 -11.198 1.00 94.00 83 TYR A CA 1
ATOM 622 C C . TYR A 1 83 ? 6.887 -12.113 -12.478 1.00 94.00 83 TYR A C 1
ATOM 624 O O . TYR A 1 83 ? 7.731 -11.376 -13.005 1.00 94.00 83 TYR A O 1
ATOM 632 N N . PRO A 1 84 ? 6.500 -13.280 -13.026 1.00 87.44 84 PRO A N 1
ATOM 633 C CA . PRO A 1 84 ? 6.878 -13.673 -14.374 1.00 87.44 84 PRO A CA 1
ATOM 634 C C . PRO A 1 84 ? 6.477 -12.594 -15.383 1.00 87.44 84 PRO A C 1
ATOM 636 O O . PRO A 1 84 ? 5.366 -12.065 -15.319 1.00 87.44 84 PRO A O 1
ATOM 639 N N . LYS A 1 85 ? 7.381 -12.289 -16.314 1.00 77.12 85 LYS A N 1
ATOM 640 C CA . LYS A 1 85 ? 7.121 -11.420 -17.465 1.00 77.12 85 LYS A CA 1
ATOM 641 C C . LYS A 1 85 ? 7.319 -12.241 -18.729 1.00 77.12 85 LYS A C 1
ATOM 643 O O . LYS A 1 85 ? 8.325 -12.947 -18.838 1.00 77.12 85 LYS A O 1
ATOM 648 N N . GLU A 1 86 ? 6.377 -12.179 -19.657 1.00 63.44 86 GLU A N 1
ATOM 649 C CA . GLU A 1 86 ? 6.528 -12.814 -20.957 1.00 63.44 86 GLU A CA 1
ATOM 650 C C . GLU A 1 86 ? 7.594 -12.054 -21.754 1.00 63.44 86 GLU A C 1
ATOM 652 O O . GLU A 1 86 ? 7.462 -10.879 -22.092 1.00 63.44 86 GLU A O 1
ATOM 657 N N . HIS A 1 87 ? 8.719 -12.717 -22.024 1.00 53.03 87 HIS A N 1
ATOM 658 C CA . HIS A 1 87 ? 9.700 -12.198 -22.967 1.00 53.03 87 HIS A CA 1
ATOM 659 C C . HIS A 1 87 ? 9.346 -12.691 -24.380 1.00 53.03 87 HIS A C 1
ATOM 661 O O . HIS A 1 87 ? 9.051 -13.878 -24.540 1.00 53.03 87 HIS A O 1
ATOM 667 N N . PRO A 1 88 ? 9.459 -11.843 -25.424 1.00 45.12 88 PRO A N 1
ATOM 668 C CA . PRO A 1 88 ? 9.058 -12.180 -26.797 1.00 45.12 88 PRO A CA 1
ATOM 669 C C . PRO A 1 88 ? 9.746 -13.412 -27.416 1.00 45.12 88 PRO A C 1
ATOM 671 O O . PRO A 1 88 ? 9.361 -13.848 -28.494 1.00 45.12 88 PRO A O 1
ATOM 674 N N . LEU A 1 89 ? 10.786 -13.956 -26.775 1.00 49.53 89 LEU A N 1
ATOM 675 C CA . LEU A 1 89 ? 11.643 -15.017 -27.311 1.00 49.53 89 LEU A CA 1
ATOM 676 C C . LEU A 1 89 ? 11.392 -16.405 -26.690 1.00 49.53 89 LEU A C 1
ATOM 678 O O . LEU A 1 89 ? 12.200 -17.308 -26.882 1.00 49.53 89 LEU A O 1
ATOM 682 N N . GLY A 1 90 ? 10.286 -16.602 -25.962 1.00 43.47 90 GLY A N 1
ATOM 683 C CA . GLY A 1 90 ? 9.799 -17.945 -25.600 1.00 43.47 90 GLY A CA 1
ATOM 684 C C . GLY A 1 90 ? 10.631 -18.718 -24.565 1.00 43.47 90 GLY A C 1
ATOM 685 O O . GLY A 1 90 ? 10.427 -19.917 -24.395 1.00 43.47 90 GLY A O 1
ATOM 686 N N . GLY A 1 91 ? 11.557 -18.059 -23.862 1.00 50.16 91 GLY A N 1
ATOM 687 C CA . GLY A 1 91 ? 12.298 -18.648 -22.745 1.00 50.16 91 GLY A CA 1
ATOM 688 C C . GLY A 1 91 ? 11.613 -18.387 -21.403 1.00 50.16 91 GLY A C 1
ATOM 689 O O . GLY A 1 91 ? 11.240 -17.251 -21.108 1.00 50.16 91 GLY A O 1
ATOM 690 N N . GLN A 1 92 ? 11.486 -19.417 -20.562 1.00 49.91 92 GLN A N 1
ATOM 691 C CA . GLN A 1 92 ? 11.146 -19.242 -19.148 1.00 49.91 92 GLN A CA 1
ATOM 692 C C . GLN A 1 92 ? 12.315 -18.522 -18.468 1.00 49.91 92 GLN A C 1
ATOM 694 O O . GLN A 1 92 ? 13.385 -19.099 -18.278 1.00 49.91 92 GLN A O 1
ATOM 699 N N . VAL A 1 93 ? 12.140 -17.246 -18.125 1.00 54.47 93 VAL A N 1
ATOM 700 C CA . VAL A 1 93 ? 13.125 -16.539 -17.305 1.00 54.47 93 VAL A CA 1
ATOM 701 C C . VAL A 1 93 ? 13.068 -17.136 -15.905 1.00 54.47 93 VAL A C 1
ATOM 703 O O . VAL A 1 93 ? 12.027 -17.089 -15.249 1.00 54.47 93 VAL A O 1
ATOM 706 N N . SER A 1 94 ? 14.181 -17.714 -15.450 1.00 62.44 94 SER A N 1
ATOM 707 C CA . SER A 1 94 ? 14.357 -18.051 -14.041 1.00 62.44 94 SER A CA 1
ATOM 708 C C . SER A 1 94 ? 14.164 -16.775 -13.225 1.00 62.44 94 SER A C 1
ATOM 710 O O . SER A 1 94 ? 14.844 -15.779 -13.486 1.00 62.44 94 SER A O 1
ATOM 712 N N . GLY A 1 95 ? 13.233 -16.795 -12.269 1.00 70.00 95 GLY A N 1
ATOM 713 C CA . GLY A 1 95 ? 13.027 -15.675 -11.356 1.00 70.00 95 GLY A CA 1
ATOM 714 C C . GLY A 1 95 ? 14.326 -15.283 -10.631 1.00 70.00 95 GLY A C 1
ATOM 715 O O . GLY A 1 95 ? 15.276 -16.071 -10.584 1.00 70.00 95 GLY A O 1
ATOM 716 N N . PRO A 1 96 ? 14.403 -14.061 -10.080 1.00 84.12 96 PRO A N 1
ATOM 717 C CA . PRO A 1 96 ? 15.560 -13.636 -9.296 1.00 84.12 96 PRO A CA 1
ATOM 718 C C . PRO A 1 96 ? 15.839 -14.612 -8.138 1.00 84.12 96 PRO A C 1
ATOM 720 O O . PRO A 1 96 ? 14.918 -15.190 -7.571 1.00 84.12 96 PRO A O 1
ATOM 723 N N . ALA A 1 97 ? 17.109 -14.778 -7.754 1.00 89.50 97 ALA A N 1
ATOM 724 C CA . ALA A 1 97 ? 17.488 -15.671 -6.649 1.00 89.50 97 ALA A CA 1
ATOM 725 C C . ALA A 1 97 ? 17.038 -15.150 -5.269 1.00 89.50 97 ALA A C 1
ATOM 727 O O . ALA A 1 97 ? 16.807 -15.931 -4.346 1.00 89.50 97 ALA A O 1
ATOM 728 N N . HIS A 1 98 ? 16.915 -13.826 -5.129 1.00 92.81 98 HIS A N 1
ATOM 729 C CA . HIS A 1 98 ? 16.515 -13.149 -3.896 1.00 92.81 98 HIS A CA 1
ATOM 730 C C . HIS A 1 98 ? 15.611 -11.941 -4.195 1.00 92.81 98 HIS A C 1
ATOM 732 O O . HIS A 1 98 ? 15.741 -11.347 -5.272 1.00 92.81 98 HIS A O 1
ATOM 738 N N . PRO A 1 99 ? 14.734 -11.532 -3.254 1.00 94.81 99 PRO A N 1
ATOM 739 C CA . PRO A 1 99 ? 13.943 -10.314 -3.394 1.00 94.81 99 PRO A CA 1
ATOM 740 C C . PRO A 1 99 ? 14.827 -9.072 -3.558 1.00 94.81 99 PRO A C 1
ATOM 742 O O . PRO A 1 99 ? 15.710 -8.806 -2.740 1.00 94.81 99 PRO A O 1
ATOM 745 N N . SER A 1 100 ? 14.563 -8.273 -4.593 1.00 94.31 100 SER A N 1
ATOM 746 C CA . SER A 1 100 ? 15.183 -6.956 -4.753 1.00 94.31 100 SER A CA 1
ATOM 747 C C . SER A 1 100 ? 14.363 -5.925 -3.987 1.00 94.31 100 SER A C 1
ATOM 749 O O . SER A 1 100 ? 13.234 -5.631 -4.373 1.00 94.31 100 SER A O 1
ATOM 751 N N . ILE A 1 101 ? 14.912 -5.401 -2.891 1.00 97.69 101 ILE A N 1
ATOM 752 C CA . ILE A 1 101 ? 14.212 -4.456 -2.016 1.00 97.69 101 ILE A CA 1
ATOM 753 C C . ILE A 1 101 ? 14.720 -3.036 -2.258 1.00 97.69 101 ILE A C 1
ATOM 755 O O . ILE A 1 101 ? 15.923 -2.780 -2.221 1.00 97.69 101 ILE A O 1
ATOM 759 N N . PHE A 1 102 ? 13.794 -2.102 -2.452 1.00 97.56 102 PHE A N 1
ATOM 760 C CA . PHE A 1 102 ? 14.045 -0.660 -2.437 1.00 97.56 102 PHE A CA 1
ATOM 761 C C . PHE A 1 102 ? 12.985 0.047 -1.585 1.00 97.56 102 PHE A C 1
ATOM 763 O O . PHE A 1 102 ? 12.098 -0.599 -1.025 1.00 97.56 102 PHE A O 1
ATOM 770 N N . GLN A 1 103 ? 13.092 1.368 -1.445 1.00 97.06 103 GLN A N 1
ATOM 771 C CA . GLN A 1 103 ? 12.152 2.158 -0.653 1.00 97.06 103 GLN A CA 1
ATOM 772 C C . GLN A 1 103 ? 11.535 3.301 -1.451 1.00 97.06 103 GLN A C 1
ATOM 774 O O . GLN A 1 103 ? 12.174 3.896 -2.328 1.00 97.06 103 GLN A O 1
ATOM 779 N N . LYS A 1 104 ? 10.295 3.622 -1.079 1.00 97.00 104 LYS A N 1
ATOM 780 C CA . LYS A 1 104 ? 9.601 4.846 -1.473 1.00 97.00 104 LYS A CA 1
ATOM 781 C C . LYS A 1 104 ? 9.377 5.727 -0.251 1.00 97.00 104 LYS A C 1
ATOM 783 O O . LYS A 1 104 ? 9.094 5.225 0.835 1.00 97.00 104 LYS A O 1
ATOM 788 N N . ALA A 1 105 ? 9.478 7.030 -0.453 1.00 96.69 105 ALA A N 1
ATOM 789 C CA . ALA A 1 105 ? 9.139 8.031 0.543 1.00 96.69 105 ALA A CA 1
ATOM 790 C C . ALA A 1 105 ? 7.619 8.279 0.527 1.00 96.69 105 ALA A C 1
ATOM 792 O O . ALA A 1 105 ? 7.013 8.378 -0.545 1.00 96.69 105 ALA A O 1
ATOM 793 N N . ALA A 1 106 ? 6.991 8.331 1.700 1.00 96.44 106 ALA A N 1
ATOM 794 C CA . ALA A 1 106 ? 5.536 8.419 1.825 1.00 96.44 106 ALA A CA 1
ATOM 795 C C . ALA A 1 106 ? 4.976 9.742 1.277 1.00 96.44 106 ALA A C 1
ATOM 797 O O . ALA A 1 106 ? 3.905 9.761 0.677 1.00 96.44 106 ALA A O 1
ATOM 798 N N . GLU A 1 107 ? 5.736 10.829 1.402 1.00 95.44 107 GLU A N 1
ATOM 799 C CA . GLU A 1 107 ? 5.418 12.167 0.893 1.00 95.44 107 GLU A CA 1
ATOM 800 C C . GLU A 1 107 ? 5.312 12.238 -0.642 1.00 95.44 107 GLU A C 1
ATOM 802 O O . GLU A 1 107 ? 4.779 13.199 -1.201 1.00 95.44 107 GLU A O 1
ATOM 807 N N . ASN A 1 108 ? 5.803 11.209 -1.340 1.00 96.94 108 ASN A N 1
ATOM 808 C CA . ASN A 1 108 ? 5.712 11.078 -2.791 1.00 96.94 108 ASN A CA 1
ATOM 809 C C . ASN A 1 108 ? 4.459 10.320 -3.250 1.00 96.94 108 ASN A C 1
ATOM 811 O O . ASN A 1 108 ? 4.255 10.145 -4.456 1.00 96.94 108 ASN A O 1
ATOM 815 N N . LEU A 1 109 ? 3.625 9.864 -2.315 1.00 98.25 109 LEU A N 1
ATOM 816 C CA . LEU A 1 109 ? 2.390 9.146 -2.593 1.00 98.25 109 LEU A CA 1
ATOM 817 C C . LEU A 1 109 ? 1.166 10.046 -2.432 1.00 98.25 109 LEU A C 1
ATOM 819 O O . LEU A 1 109 ? 1.177 11.047 -1.719 1.00 98.25 109 LEU A O 1
ATOM 823 N N . VAL A 1 110 ? 0.082 9.660 -3.098 1.00 98.62 110 VAL A N 1
ATOM 824 C CA . VAL A 1 110 ? -1.235 10.276 -2.938 1.00 98.62 110 VAL A CA 1
ATOM 825 C C . VAL A 1 110 ? -2.248 9.266 -2.388 1.00 98.62 110 VAL A C 1
ATOM 827 O O . VAL A 1 110 ? -2.121 8.061 -2.631 1.00 98.62 110 VAL A O 1
ATOM 830 N N . PRO A 1 111 ? -3.275 9.729 -1.657 1.00 98.50 111 PRO A N 1
ATOM 831 C CA . PRO A 1 111 ? -4.348 8.865 -1.180 1.00 98.50 111 PRO A CA 1
ATOM 832 C C . PRO A 1 111 ? -5.275 8.437 -2.325 1.00 98.50 111 PRO A C 1
ATOM 834 O O . PRO A 1 111 ? -5.139 8.868 -3.475 1.00 98.50 111 PRO A O 1
ATOM 837 N N . HIS A 1 112 ? -6.279 7.618 -2.010 1.00 98.06 112 HIS A N 1
ATOM 838 C CA . HIS A 1 112 ? -7.365 7.333 -2.948 1.00 98.06 112 HIS A CA 1
ATOM 839 C C . HIS A 1 112 ? -8.011 8.620 -3.479 1.00 98.06 112 HIS A C 1
ATOM 841 O O . HIS A 1 112 ? -8.212 9.575 -2.735 1.00 98.06 112 HIS A O 1
ATOM 847 N N . ARG A 1 113 ? -8.315 8.642 -4.787 1.00 96.44 113 ARG A N 1
ATOM 848 C CA . ARG A 1 113 ? -8.781 9.827 -5.547 1.00 96.44 113 ARG A CA 1
ATOM 849 C C . ARG A 1 113 ? -7.803 11.008 -5.565 1.00 96.44 113 ARG A C 1
ATOM 851 O O . ARG A 1 113 ? -8.114 12.044 -6.152 1.00 96.44 113 ARG A O 1
ATOM 858 N N . GLY A 1 114 ? -6.615 10.854 -4.989 1.00 97.06 114 GLY A N 1
ATOM 859 C CA . GLY A 1 114 ? -5.529 11.804 -5.130 1.00 97.06 114 GLY A CA 1
ATOM 860 C C . GLY A 1 114 ? -5.045 11.882 -6.577 1.00 97.06 114 GLY A C 1
ATOM 861 O O . GLY A 1 114 ? -5.011 10.891 -7.306 1.00 97.06 114 GLY A O 1
ATOM 862 N N . ARG A 1 115 ? -4.670 13.087 -7.006 1.00 97.06 115 ARG A N 1
ATOM 863 C CA . ARG A 1 115 ? -4.127 13.330 -8.348 1.00 97.06 115 ARG A CA 1
ATOM 864 C C . ARG A 1 115 ? -2.638 13.011 -8.377 1.00 97.06 115 ARG A C 1
ATOM 866 O O . ARG A 1 115 ? -1.885 13.667 -7.650 1.00 97.06 115 ARG A O 1
ATOM 873 N N . LEU A 1 116 ? -2.240 12.054 -9.213 1.00 97.81 116 LEU A N 1
ATOM 874 C CA . LEU A 1 116 ? -0.835 11.857 -9.566 1.00 97.81 116 LEU A CA 1
ATOM 875 C C . LEU A 1 116 ? -0.309 13.083 -10.318 1.00 97.81 116 LEU A C 1
ATOM 877 O O . LEU A 1 116 ? -1.073 13.774 -10.994 1.00 97.81 116 LEU A O 1
ATOM 881 N N . GLN A 1 117 ? 0.990 13.340 -10.206 1.00 97.19 117 GLN A N 1
ATOM 882 C CA . GLN A 1 117 ? 1.653 14.429 -10.912 1.00 97.19 117 GLN A CA 1
ATOM 883 C C . GLN A 1 117 ? 2.676 13.862 -11.889 1.00 97.19 117 GLN A C 1
ATOM 885 O O . GLN A 1 117 ? 3.652 13.236 -11.481 1.00 97.19 117 GLN A O 1
ATOM 890 N N . GLN A 1 118 ? 2.469 14.108 -13.185 1.00 96.25 118 GLN A N 1
ATOM 891 C CA . GLN A 1 118 ? 3.498 13.814 -14.174 1.00 96.25 118 GLN A CA 1
ATOM 892 C C . GLN A 1 118 ? 4.710 14.733 -13.926 1.00 96.25 118 GLN A C 1
ATOM 894 O O . GLN A 1 118 ? 4.537 15.952 -13.823 1.00 96.25 11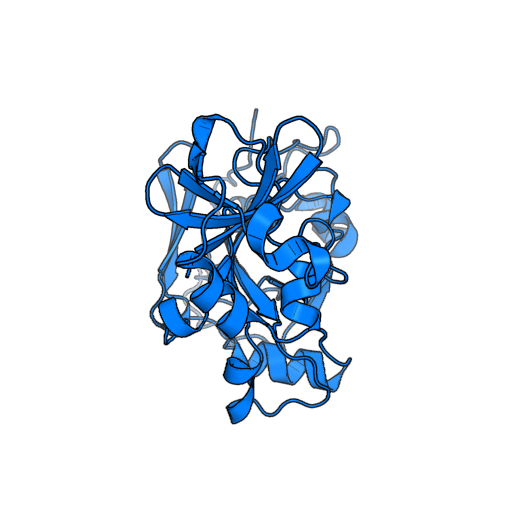8 GLN A O 1
ATOM 899 N N . PRO A 1 119 ? 5.935 14.188 -13.845 1.00 95.25 119 PRO A N 1
ATOM 900 C CA . PRO A 1 119 ? 7.143 15.001 -13.806 1.00 95.25 119 PRO A CA 1
ATOM 901 C C . PRO A 1 119 ? 7.282 15.866 -15.060 1.00 95.25 119 PRO A C 1
ATOM 903 O O . PRO A 1 119 ? 7.069 15.397 -16.172 1.00 95.25 119 PRO A O 1
ATOM 906 N N . THR A 1 120 ? 7.726 17.111 -14.906 1.00 95.69 120 THR A N 1
ATOM 907 C CA . THR A 1 120 ? 7.971 18.011 -16.049 1.00 95.69 120 THR A CA 1
ATOM 908 C C . THR A 1 120 ? 9.229 17.651 -16.841 1.00 95.69 120 THR A C 1
ATOM 910 O O . THR A 1 120 ? 9.368 18.054 -17.990 1.00 95.69 120 THR A O 1
ATOM 913 N N . ILE A 1 121 ? 10.146 16.896 -16.231 1.00 97.19 121 ILE A N 1
ATOM 914 C CA . ILE A 1 121 ? 11.455 16.540 -16.798 1.00 97.19 121 ILE A CA 1
ATOM 915 C C . ILE A 1 121 ? 11.474 15.168 -17.485 1.00 97.19 121 ILE A C 1
ATOM 917 O O . ILE A 1 121 ? 12.541 14.713 -17.887 1.00 97.19 121 ILE A O 1
ATOM 921 N N . SER A 1 122 ? 10.329 14.486 -17.585 1.00 97.12 122 SER A N 1
ATOM 922 C CA . SER A 1 122 ? 10.227 13.181 -18.243 1.00 97.12 122 SER A CA 1
ATOM 923 C C . SER A 1 122 ? 8.825 12.926 -18.791 1.00 97.12 122 SER A C 1
ATOM 925 O O . SER A 1 122 ? 7.808 13.269 -18.187 1.00 97.12 122 SER A O 1
ATOM 927 N N . GLU A 1 123 ? 8.774 12.253 -19.935 1.00 96.19 123 GLU A N 1
ATOM 928 C CA . GLU A 1 123 ? 7.537 11.710 -20.495 1.00 96.19 123 GLU A CA 1
ATOM 929 C C . GLU A 1 123 ? 7.340 10.220 -20.189 1.00 96.19 123 GLU A C 1
ATOM 931 O O . GLU A 1 123 ? 6.285 9.672 -20.494 1.00 96.19 123 GLU A O 1
ATOM 936 N N . GLN A 1 124 ? 8.331 9.549 -19.593 1.00 97.62 124 GLN A N 1
ATOM 937 C CA . GLN A 1 124 ? 8.313 8.102 -19.350 1.00 97.62 124 GLN A CA 1
ATOM 938 C C . GLN A 1 124 ? 7.720 7.764 -17.977 1.00 97.62 124 GLN A C 1
ATOM 940 O O . GLN A 1 124 ? 8.286 6.968 -17.221 1.00 97.62 124 GLN A O 1
ATOM 945 N N . PHE A 1 125 ? 6.598 8.408 -17.638 1.00 98.31 125 PHE A N 1
ATOM 946 C CA . PHE A 1 125 ? 5.878 8.172 -16.390 1.00 98.31 125 PHE A CA 1
ATOM 947 C C . PHE A 1 125 ? 4.929 6.981 -16.543 1.00 98.31 125 PHE A C 1
ATOM 949 O O . PHE A 1 125 ? 4.088 6.942 -17.440 1.00 98.31 125 PHE A O 1
ATOM 956 N N . ASP A 1 126 ? 5.089 5.990 -15.679 1.00 98.12 126 ASP A N 1
ATOM 957 C CA . ASP A 1 126 ? 4.492 4.667 -15.794 1.00 98.12 126 ASP A CA 1
ATOM 958 C C . ASP A 1 126 ? 3.710 4.292 -14.529 1.00 98.12 126 ASP A C 1
ATOM 960 O O . ASP A 1 126 ? 3.973 4.816 -13.444 1.00 98.12 126 ASP A O 1
ATOM 964 N N . TYR A 1 127 ? 2.766 3.365 -14.676 1.00 97.81 127 TYR A N 1
ATOM 965 C CA . TYR A 1 127 ? 1.963 2.783 -13.601 1.00 97.81 127 TYR A CA 1
ATOM 966 C C . TYR A 1 127 ? 2.441 1.367 -13.277 1.00 97.81 127 TYR A C 1
ATOM 968 O O . TYR A 1 127 ? 2.851 0.612 -14.159 1.00 97.81 127 TYR A O 1
ATOM 976 N N . GLU A 1 128 ? 2.333 0.988 -12.007 1.00 98.12 128 GLU A N 1
ATOM 977 C CA . GLU A 1 128 ? 2.631 -0.362 -11.534 1.00 98.12 128 GLU A CA 1
ATOM 978 C C . GLU A 1 128 ? 1.662 -0.700 -10.399 1.00 98.12 128 GLU A C 1
ATOM 980 O O . GLU A 1 128 ? 1.865 -0.287 -9.262 1.00 98.12 128 GLU A O 1
ATOM 985 N N . GLY A 1 129 ? 0.563 -1.391 -10.714 1.00 98.44 129 GLY A N 1
ATOM 986 C CA . GLY A 1 129 ? -0.377 -1.842 -9.688 1.00 98.44 129 GLY A CA 1
ATOM 987 C C . GLY A 1 129 ? 0.230 -2.967 -8.858 1.00 98.44 129 GLY A C 1
ATOM 988 O O . GLY A 1 129 ? 0.813 -3.889 -9.421 1.00 98.44 129 GLY A O 1
ATOM 989 N N . GLU A 1 130 ? 0.074 -2.905 -7.538 1.00 98.75 130 GLU A N 1
ATOM 990 C CA . GLU A 1 130 ? 0.626 -3.884 -6.599 1.00 98.75 130 GLU A CA 1
ATOM 991 C C . GLU A 1 130 ? -0.323 -4.147 -5.421 1.00 98.75 130 GLU A C 1
ATOM 993 O O . GLU A 1 130 ? -1.194 -3.334 -5.085 1.00 98.75 130 GLU A O 1
ATOM 998 N N . LEU A 1 131 ? -0.117 -5.283 -4.750 1.00 98.81 131 LEU A N 1
ATOM 999 C CA . LEU A 1 131 ? -0.670 -5.537 -3.422 1.00 98.81 131 LEU A CA 1
ATOM 1000 C C . LEU A 1 131 ? 0.239 -4.882 -2.374 1.00 98.81 131 LEU A C 1
ATOM 1002 O O . LEU A 1 131 ? 1.433 -5.190 -2.317 1.00 98.81 131 LEU A O 1
ATOM 1006 N N . ALA A 1 132 ? -0.331 -4.023 -1.527 1.00 98.88 132 ALA A N 1
ATOM 1007 C CA . ALA A 1 132 ? 0.320 -3.551 -0.310 1.00 98.88 132 ALA A CA 1
ATOM 1008 C C . ALA A 1 132 ? -0.022 -4.467 0.866 1.00 98.88 132 ALA A C 1
ATOM 1010 O O . ALA A 1 132 ? -1.190 -4.774 1.102 1.00 98.88 132 ALA A O 1
ATOM 1011 N N . VAL A 1 133 ? 0.996 -4.839 1.635 1.00 98.88 133 VAL A N 1
ATOM 1012 C CA . VAL A 1 133 ? 0.889 -5.547 2.913 1.00 98.88 133 VAL A CA 1
ATOM 1013 C C . VAL A 1 133 ? 1.216 -4.561 4.028 1.00 98.88 133 VAL A C 1
ATOM 1015 O O . VAL A 1 133 ? 2.241 -3.886 3.964 1.00 98.88 133 VAL A O 1
ATOM 1018 N N . ILE A 1 134 ? 0.362 -4.470 5.043 1.00 98.88 134 ILE A N 1
ATOM 1019 C CA . ILE A 1 134 ? 0.552 -3.585 6.198 1.00 98.88 134 ILE A CA 1
ATOM 1020 C C . ILE A 1 134 ? 0.870 -4.453 7.413 1.00 98.88 134 ILE A C 1
ATOM 1022 O O . ILE A 1 134 ? 0.096 -5.344 7.771 1.00 98.88 134 ILE A O 1
ATOM 1026 N N . ILE A 1 135 ? 2.014 -4.209 8.048 1.00 98.88 135 ILE A N 1
ATOM 1027 C CA . ILE A 1 135 ? 2.465 -4.979 9.210 1.00 98.88 135 ILE A CA 1
ATOM 1028 C C . ILE A 1 135 ? 1.678 -4.555 10.456 1.00 98.88 135 ILE A C 1
ATOM 1030 O O . ILE A 1 135 ? 1.571 -3.371 10.762 1.00 98.88 135 ILE A O 1
ATOM 1034 N N . GLY A 1 136 ? 1.131 -5.527 11.185 1.00 98.25 136 GLY A N 1
ATOM 1035 C CA . GLY A 1 136 ? 0.420 -5.334 12.454 1.00 98.25 136 GLY A CA 1
ATOM 1036 C C . GLY A 1 136 ? 1.230 -5.744 13.676 1.00 98.25 136 GLY A C 1
ATOM 1037 O O . GLY A 1 136 ? 1.115 -5.119 14.724 1.00 98.25 136 GLY A O 1
ATOM 1038 N N . ARG A 1 137 ? 2.092 -6.758 13.539 1.00 98.31 137 ARG A N 1
ATOM 1039 C CA . ARG A 1 137 ? 3.001 -7.209 14.599 1.00 98.31 137 ARG A CA 1
ATOM 1040 C C . ARG A 1 137 ? 4.436 -7.144 14.101 1.00 98.31 137 ARG A C 1
ATOM 1042 O O . ARG A 1 137 ? 4.770 -7.737 13.080 1.00 98.31 137 ARG A O 1
ATOM 1049 N N . GLY A 1 138 ? 5.292 -6.433 14.827 1.00 97.62 138 GLY A N 1
ATOM 1050 C CA . GLY A 1 138 ? 6.709 -6.337 14.482 1.00 97.62 138 GLY A CA 1
ATOM 1051 C C . GLY A 1 138 ? 7.483 -7.638 14.716 1.00 97.62 138 GLY A C 1
ATOM 1052 O O . GLY A 1 138 ? 6.951 -8.604 15.263 1.00 97.62 138 GLY A O 1
ATOM 1053 N N . GLY A 1 139 ? 8.750 -7.656 14.311 1.00 98.31 139 GLY A N 1
ATOM 1054 C CA . GLY A 1 139 ? 9.656 -8.779 14.556 1.00 98.31 139 GLY A CA 1
ATOM 1055 C C . GLY A 1 139 ? 10.899 -8.756 13.671 1.00 98.31 139 GLY A C 1
ATOM 1056 O O . GLY A 1 139 ? 10.895 -8.175 12.586 1.00 98.31 139 GLY A O 1
ATOM 1057 N N . ALA A 1 140 ? 11.964 -9.398 14.145 1.00 98.50 140 ALA A N 1
ATOM 1058 C CA . ALA A 1 140 ? 13.189 -9.655 13.392 1.00 98.50 140 ALA A CA 1
ATOM 1059 C C . ALA A 1 140 ? 13.303 -11.155 13.107 1.00 98.50 140 ALA A C 1
ATOM 1061 O O . ALA A 1 140 ? 12.843 -11.962 13.913 1.00 98.50 140 ALA A O 1
ATOM 1062 N N . SER A 1 141 ? 13.921 -11.517 11.983 1.00 98.31 141 SER A N 1
ATOM 1063 C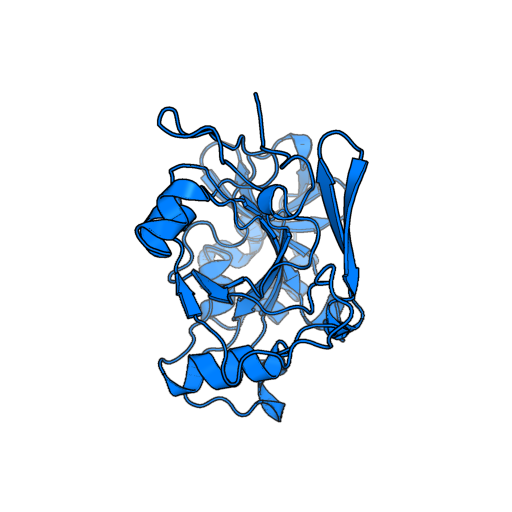 CA . SER A 1 141 ? 14.134 -12.909 11.565 1.00 98.31 141 SER A CA 1
ATOM 1064 C C . SER A 1 141 ? 12.858 -13.763 11.606 1.00 98.31 141 SER A C 1
ATOM 1066 O O . SER A 1 141 ? 12.881 -14.904 12.064 1.00 98.31 141 SER A O 1
ATOM 1068 N N . ILE A 1 142 ? 11.737 -13.204 11.139 1.00 98.75 142 ILE A N 1
ATOM 1069 C CA . ILE A 1 142 ? 10.419 -13.844 11.185 1.00 98.75 142 ILE A CA 1
ATOM 1070 C C . ILE A 1 142 ? 10.421 -15.061 10.242 1.00 98.75 142 ILE A C 1
ATOM 1072 O O . ILE A 1 142 ? 10.673 -14.897 9.042 1.00 98.75 142 ILE A O 1
ATOM 1076 N N . PRO A 1 143 ? 10.125 -16.282 10.723 1.00 98.50 143 PRO A N 1
ATOM 1077 C CA . PRO A 1 143 ? 9.989 -17.450 9.858 1.00 98.50 143 PRO A CA 1
ATOM 1078 C C . PRO A 1 143 ? 8.831 -17.281 8.866 1.00 98.50 143 PRO A C 1
ATOM 1080 O O . PRO A 1 143 ? 7.772 -16.766 9.218 1.00 98.50 143 PRO A O 1
ATOM 1083 N N . ALA A 1 144 ? 8.980 -17.781 7.633 1.00 97.94 144 ALA A N 1
ATOM 1084 C CA . ALA A 1 144 ? 7.916 -17.684 6.623 1.00 97.94 144 ALA A CA 1
ATOM 1085 C C . ALA A 1 144 ? 6.593 -18.315 7.102 1.00 97.94 144 ALA A C 1
ATOM 1087 O O . ALA A 1 144 ? 5.527 -17.754 6.874 1.00 97.94 144 ALA A O 1
ATOM 1088 N N . ALA A 1 145 ? 6.653 -19.429 7.838 1.00 98.19 145 ALA A N 1
ATOM 1089 C CA . ALA A 1 145 ? 5.468 -20.092 8.385 1.00 98.19 145 ALA A CA 1
ATOM 1090 C C . ALA A 1 145 ? 4.659 -19.214 9.365 1.00 98.19 145 ALA A C 1
ATOM 1092 O O . ALA A 1 145 ? 3.459 -19.415 9.517 1.00 98.19 145 ALA A O 1
ATOM 1093 N N . GLU A 1 146 ? 5.291 -18.226 10.003 1.00 98.19 146 GLU A N 1
ATOM 1094 C CA . GLU A 1 146 ? 4.646 -17.324 10.965 1.00 98.19 146 GLU A CA 1
ATOM 1095 C C . GLU A 1 146 ? 4.277 -15.972 10.343 1.00 98.19 146 GLU A C 1
ATOM 1097 O O . GLU A 1 146 ? 3.490 -15.219 10.915 1.00 98.19 146 GLU A O 1
ATOM 1102 N N . ALA A 1 147 ? 4.808 -15.661 9.160 1.00 98.38 147 ALA A N 1
ATOM 1103 C CA . ALA A 1 147 ? 4.778 -14.331 8.564 1.00 98.38 147 ALA A CA 1
ATOM 1104 C C . ALA A 1 147 ? 3.371 -13.735 8.405 1.00 98.38 147 ALA A C 1
ATOM 1106 O O . ALA A 1 147 ? 3.181 -12.553 8.684 1.00 98.38 147 ALA A O 1
ATOM 1107 N N . LEU A 1 148 ? 2.366 -14.527 8.010 1.00 98.38 148 LEU A N 1
ATOM 1108 C CA . LEU A 1 148 ? 0.999 -14.012 7.841 1.00 98.38 148 LEU A CA 1
ATOM 1109 C C . LEU A 1 148 ? 0.374 -13.551 9.165 1.00 98.38 148 LEU A C 1
ATOM 1111 O O . LEU A 1 148 ? -0.396 -12.598 9.169 1.00 98.38 148 LEU A O 1
ATOM 1115 N N . SER A 1 149 ? 0.774 -14.131 10.302 1.00 98.06 149 SER A N 1
ATOM 1116 C CA . SER A 1 149 ? 0.314 -13.682 11.626 1.00 98.06 149 SER A CA 1
ATOM 1117 C C . SER A 1 149 ? 0.898 -12.328 12.056 1.00 98.06 149 SER A C 1
ATOM 1119 O O . SER A 1 149 ? 0.491 -11.770 13.074 1.00 98.06 149 SER A O 1
ATOM 1121 N N . HIS A 1 150 ? 1.847 -11.783 11.286 1.00 98.69 150 HIS A N 1
ATOM 1122 C CA . HIS A 1 150 ? 2.372 -10.431 11.467 1.00 98.69 150 HIS A CA 1
ATOM 1123 C C . HIS A 1 150 ? 1.641 -9.376 10.632 1.00 98.69 150 HIS A C 1
ATOM 1125 O O . HIS A 1 150 ? 1.883 -8.182 10.820 1.00 98.69 150 HIS A O 1
ATOM 1131 N N . VAL A 1 151 ? 0.751 -9.778 9.724 1.00 98.81 151 VAL A N 1
ATOM 1132 C CA . VAL A 1 151 ? 0.050 -8.873 8.810 1.00 98.81 151 VAL A CA 1
ATOM 1133 C C . VAL A 1 151 ? -1.222 -8.339 9.470 1.00 98.81 151 VAL A C 1
ATOM 1135 O O . VAL A 1 151 ? -2.076 -9.107 9.897 1.00 98.81 151 VAL A O 1
ATOM 1138 N N . ALA A 1 152 ? -1.367 -7.013 9.532 1.00 98.69 152 ALA A N 1
ATOM 1139 C CA . ALA A 1 152 ? -2.618 -6.373 9.945 1.00 98.69 152 ALA A CA 1
ATOM 1140 C C . ALA A 1 152 ? -3.674 -6.468 8.844 1.00 98.69 152 ALA A C 1
ATOM 1142 O O . ALA A 1 152 ? -4.853 -6.713 9.104 1.00 98.69 152 ALA A O 1
ATOM 1143 N N . GLY A 1 153 ? -3.245 -6.254 7.603 1.00 98.69 153 GLY A N 1
ATOM 1144 C CA . GLY A 1 153 ? -4.129 -6.250 6.460 1.00 98.69 153 GLY A CA 1
ATOM 1145 C C . GLY A 1 153 ? -3.437 -5.864 5.167 1.00 98.69 153 GLY A C 1
ATOM 1146 O O . GLY A 1 153 ? -2.211 -5.759 5.086 1.00 98.69 153 GLY A O 1
ATOM 1147 N N . TYR A 1 154 ? -4.263 -5.647 4.155 1.00 98.88 154 TYR A N 1
ATOM 1148 C CA . TYR A 1 154 ? -3.846 -5.437 2.781 1.00 98.88 154 TYR A CA 1
ATOM 1149 C C . TYR A 1 154 ? -4.553 -4.231 2.169 1.00 98.88 154 TYR A C 1
ATOM 1151 O O . TYR A 1 154 ? -5.667 -3.888 2.564 1.00 98.88 154 TYR A O 1
ATOM 1159 N N . ALA A 1 155 ? -3.931 -3.598 1.181 1.00 98.88 155 ALA A N 1
ATOM 1160 C CA . ALA A 1 155 ? -4.549 -2.535 0.393 1.00 98.88 155 ALA A CA 1
ATOM 1161 C C . ALA A 1 155 ? -4.024 -2.548 -1.049 1.00 98.88 155 ALA A C 1
ATOM 1163 O O . ALA A 1 155 ? -3.123 -3.316 -1.392 1.00 98.88 155 ALA A O 1
ATOM 1164 N N . CYS A 1 156 ? -4.568 -1.677 -1.898 1.00 98.81 156 CYS A N 1
ATOM 1165 C CA . CYS A 1 156 ? -4.020 -1.453 -3.229 1.00 98.81 156 CYS A CA 1
ATOM 1166 C C . CYS A 1 156 ? -2.867 -0.443 -3.171 1.00 98.81 156 CYS A C 1
ATOM 1168 O O . CYS A 1 156 ? -2.892 0.520 -2.395 1.00 98.81 156 CYS A O 1
ATOM 1170 N N . PHE A 1 157 ? -1.886 -0.640 -4.046 1.00 98.88 157 PHE A N 1
ATOM 1171 C CA . PHE A 1 157 ? -0.756 0.261 -4.226 1.00 98.88 157 PHE A CA 1
ATOM 1172 C C . PHE A 1 157 ? -0.514 0.513 -5.716 1.00 98.88 157 PHE A C 1
ATOM 1174 O O . PHE A 1 157 ? -0.734 -0.368 -6.543 1.00 98.88 157 PHE A O 1
ATOM 1181 N N . ASN A 1 158 ? -0.071 1.719 -6.060 1.00 98.62 158 ASN A N 1
ATOM 1182 C CA . ASN A 1 158 ? 0.453 2.049 -7.380 1.00 98.62 158 ASN A CA 1
ATOM 1183 C C . ASN A 1 158 ? 1.883 2.571 -7.226 1.00 98.62 158 ASN A C 1
ATOM 1185 O O . ASN A 1 158 ? 2.088 3.694 -6.752 1.00 98.62 158 ASN A O 1
ATOM 1189 N N . ASP A 1 159 ? 2.861 1.769 -7.635 1.00 98.19 159 ASP A N 1
ATOM 1190 C CA . ASP A 1 159 ? 4.279 2.110 -7.632 1.00 98.19 159 ASP A CA 1
ATOM 1191 C C . ASP A 1 159 ? 4.677 2.877 -8.905 1.00 98.19 159 ASP A C 1
ATOM 1193 O O . ASP A 1 159 ? 5.444 2.416 -9.758 1.00 98.19 159 ASP A O 1
ATOM 1197 N N . GLY A 1 160 ? 4.133 4.087 -9.048 1.00 97.81 160 GLY A N 1
ATOM 1198 C CA . GLY A 1 160 ? 4.413 4.887 -10.232 1.00 97.81 160 GLY A CA 1
ATOM 1199 C C . GLY A 1 160 ? 5.904 5.189 -10.393 1.00 97.81 160 GLY A C 1
ATOM 1200 O O . GLY A 1 160 ? 6.639 5.415 -9.423 1.00 97.81 160 GLY A O 1
ATOM 1201 N N . SER A 1 161 ? 6.341 5.125 -11.649 1.00 98.00 161 SER A N 1
ATOM 1202 C CA . SER A 1 161 ? 7.748 4.990 -12.019 1.00 98.00 161 SER A CA 1
ATOM 1203 C C . SER A 1 161 ? 8.116 5.903 -13.174 1.00 98.00 161 SER A C 1
ATOM 1205 O O . SER A 1 161 ? 7.414 5.957 -14.175 1.00 98.00 161 SER A O 1
ATOM 1207 N N . VAL A 1 162 ? 9.255 6.576 -13.074 1.00 98.25 162 VAL A N 1
ATOM 1208 C CA . VAL A 1 162 ? 9.806 7.442 -14.121 1.00 98.25 162 VAL A CA 1
ATOM 1209 C C . VAL A 1 162 ? 10.990 6.714 -14.747 1.00 98.25 162 VAL A C 1
ATOM 1211 O O . VAL A 1 162 ? 12.068 6.628 -14.157 1.00 98.25 162 VAL A O 1
ATOM 1214 N N . ARG A 1 163 ? 10.752 6.059 -15.888 1.00 97.31 163 ARG A N 1
ATOM 1215 C CA . ARG A 1 163 ? 11.583 4.931 -16.350 1.00 97.31 163 ARG A CA 1
ATOM 1216 C C . ARG A 1 163 ? 12.963 5.317 -16.856 1.00 97.31 163 ARG A C 1
ATOM 1218 O O . ARG A 1 163 ? 13.901 4.543 -16.688 1.00 97.31 163 ARG A O 1
ATOM 1225 N N . ASP A 1 164 ? 13.106 6.487 -17.455 1.00 97.31 164 ASP A N 1
ATOM 1226 C CA . ASP A 1 164 ? 14.408 7.039 -17.825 1.00 97.31 164 ASP A CA 1
ATOM 1227 C C . ASP A 1 164 ? 15.244 7.372 -16.584 1.00 97.31 164 ASP A C 1
ATOM 1229 O O . ASP A 1 164 ? 16.391 6.939 -16.496 1.00 97.31 164 ASP A O 1
ATOM 1233 N N . PHE A 1 165 ? 14.654 7.999 -15.565 1.00 98.06 165 PHE A N 1
ATOM 1234 C CA . PHE A 1 165 ? 15.331 8.250 -14.286 1.00 98.06 165 PHE A CA 1
ATOM 1235 C C . PHE A 1 165 ? 15.619 6.970 -13.493 1.00 98.06 165 PHE A C 1
ATOM 1237 O O . PHE A 1 165 ? 16.632 6.895 -12.798 1.00 98.06 165 PHE A O 1
ATOM 1244 N N . GLN A 1 166 ? 14.789 5.931 -13.635 1.00 96.56 166 GLN A N 1
ATOM 1245 C CA . GLN A 1 166 ? 15.035 4.623 -13.022 1.00 96.56 166 GLN A CA 1
ATOM 1246 C C . GLN A 1 166 ? 16.356 3.996 -13.506 1.00 96.56 166 GLN A C 1
ATOM 1248 O O . GLN A 1 166 ? 16.982 3.244 -12.758 1.00 96.56 166 GLN A O 1
ATOM 1253 N N . LYS A 1 167 ? 16.811 4.330 -14.725 1.00 94.94 167 LYS A N 1
ATOM 1254 C CA . LYS A 1 167 ? 18.120 3.907 -15.253 1.00 94.94 167 LYS A CA 1
ATOM 1255 C C . LYS A 1 167 ? 19.290 4.641 -14.594 1.00 94.94 167 LYS A C 1
ATOM 1257 O O . LYS A 1 167 ? 20.390 4.102 -14.584 1.00 94.94 167 LYS A O 1
ATOM 1262 N N . HIS A 1 168 ? 19.070 5.842 -14.050 1.00 96.50 168 HIS A N 1
ATOM 1263 C CA . HIS A 1 168 ? 20.084 6.555 -13.266 1.00 96.50 168 HIS A CA 1
ATOM 1264 C C . HIS A 1 168 ? 20.239 5.905 -11.887 1.00 96.50 168 HIS A C 1
ATOM 1266 O O . HIS A 1 168 ? 21.349 5.639 -11.437 1.00 96.50 168 HIS A O 1
ATOM 1272 N N . SER A 1 169 ? 19.114 5.640 -11.218 1.00 96.88 169 SER A N 1
ATOM 1273 C CA . SER A 1 169 ? 19.034 4.806 -10.020 1.00 96.88 169 SER A CA 1
ATOM 1274 C C . SER A 1 169 ? 17.584 4.414 -9.737 1.00 96.88 169 SER A C 1
ATOM 1276 O O . SER A 1 169 ? 16.651 5.152 -10.066 1.00 96.88 169 SER A O 1
ATOM 1278 N N . VAL A 1 170 ? 17.380 3.283 -9.054 1.00 95.81 170 VAL A N 1
ATOM 1279 C CA . VAL A 1 170 ? 16.036 2.852 -8.629 1.00 95.81 170 VAL A CA 1
ATOM 1280 C C . VAL A 1 170 ? 15.360 3.937 -7.793 1.00 95.81 170 VAL A C 1
ATOM 1282 O O . VAL A 1 170 ? 14.198 4.250 -8.029 1.00 95.81 170 VAL A O 1
ATOM 1285 N N . TRP A 1 171 ? 16.097 4.562 -6.869 1.00 96.31 171 TRP A N 1
ATOM 1286 C CA . TRP A 1 171 ? 15.555 5.617 -6.017 1.00 96.31 171 TRP A CA 1
ATOM 1287 C C . TRP A 1 171 ? 15.034 6.804 -6.835 1.00 96.31 171 TRP A C 1
ATOM 1289 O O . TRP A 1 171 ? 13.893 7.214 -6.627 1.00 96.31 171 TRP A O 1
ATOM 1299 N N . ALA A 1 172 ? 15.820 7.298 -7.801 1.00 96.94 172 ALA A N 1
ATOM 1300 C CA . ALA A 1 172 ? 15.448 8.449 -8.624 1.00 96.94 172 ALA A CA 1
ATOM 1301 C C . ALA A 1 172 ? 14.190 8.178 -9.458 1.00 96.94 172 ALA A C 1
ATOM 1303 O O . ALA A 1 172 ? 13.301 9.020 -9.519 1.00 96.94 172 ALA A O 1
ATOM 1304 N N . GLY A 1 173 ? 14.067 6.989 -10.051 1.00 97.56 173 GLY A N 1
ATOM 1305 C CA . GLY A 1 173 ? 12.881 6.628 -10.831 1.00 97.56 173 GLY A CA 1
ATOM 1306 C C . GLY A 1 173 ? 11.619 6.377 -10.002 1.00 97.56 173 GLY A C 1
ATOM 1307 O O . GLY A 1 173 ? 10.525 6.402 -10.558 1.00 97.56 173 GLY A O 1
ATOM 1308 N N . LYS A 1 174 ? 11.746 6.122 -8.694 1.00 97.75 174 LYS A N 1
ATOM 1309 C CA . LYS A 1 174 ? 10.646 5.668 -7.826 1.00 97.75 174 LYS A CA 1
ATOM 1310 C C . LYS A 1 174 ? 10.157 6.718 -6.825 1.00 97.75 174 LYS A C 1
ATOM 1312 O O . LYS A 1 174 ? 9.193 6.451 -6.115 1.00 97.75 174 LYS A O 1
ATOM 1317 N N . ASN A 1 175 ? 10.789 7.890 -6.749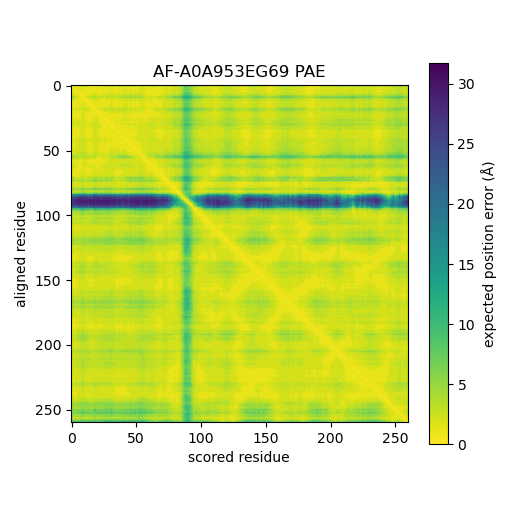 1.00 97.88 175 ASN A N 1
ATOM 1318 C CA . ASN A 1 175 ? 10.531 8.891 -5.703 1.00 97.88 175 ASN A CA 1
ATOM 1319 C C . ASN A 1 175 ? 10.225 10.297 -6.243 1.00 97.88 175 ASN A C 1
ATOM 1321 O O . ASN A 1 175 ? 10.532 11.297 -5.602 1.00 97.88 175 ASN A O 1
ATOM 1325 N N . PHE A 1 176 ? 9.601 10.397 -7.418 1.00 98.12 176 PHE A N 1
ATOM 1326 C CA . PHE A 1 176 ? 9.061 11.681 -7.869 1.00 98.12 176 PHE A CA 1
ATOM 1327 C C . PHE A 1 176 ? 7.847 12.089 -7.026 1.00 98.12 176 PHE A C 1
ATOM 1329 O O . PHE A 1 176 ? 7.057 11.241 -6.607 1.00 98.12 176 PHE A O 1
ATOM 1336 N N . HIS A 1 177 ? 7.677 13.390 -6.801 1.00 97.81 177 HIS A N 1
ATOM 1337 C CA . HIS A 1 177 ? 6.559 13.921 -6.024 1.00 97.81 177 HIS A CA 1
ATOM 1338 C C . HIS A 1 177 ? 5.206 13.502 -6.621 1.00 97.81 177 HIS A C 1
ATOM 1340 O O . HIS A 1 177 ? 4.989 13.652 -7.823 1.00 97.81 177 HIS A O 1
ATOM 1346 N N . ARG A 1 178 ? 4.300 12.985 -5.775 1.00 97.81 178 ARG A N 1
ATOM 1347 C CA . ARG A 1 178 ? 2.956 12.496 -6.153 1.00 97.81 178 ARG A CA 1
ATOM 1348 C C . ARG A 1 178 ? 2.977 11.494 -7.314 1.00 97.81 178 ARG A C 1
ATOM 1350 O O . ARG A 1 178 ? 2.096 11.513 -8.174 1.00 97.81 178 ARG A O 1
ATOM 1357 N N . SER A 1 179 ? 3.995 10.638 -7.357 1.00 97.81 179 SER A N 1
ATOM 1358 C CA . SER A 1 179 ? 4.177 9.662 -8.434 1.00 97.81 179 SER A CA 1
ATOM 1359 C C . SER A 1 179 ? 3.486 8.329 -8.168 1.00 97.81 179 SER A C 1
ATOM 1361 O O . SER A 1 179 ? 3.178 7.627 -9.121 1.00 97.81 179 SER A O 1
ATOM 1363 N N . GLY A 1 180 ? 3.194 7.979 -6.913 1.00 97.88 180 GLY A N 1
ATOM 1364 C CA . GLY A 1 180 ? 2.498 6.737 -6.561 1.00 97.88 180 GLY A CA 1
ATOM 1365 C C . GLY A 1 180 ? 1.223 6.968 -5.758 1.00 97.88 180 GLY A C 1
ATOM 1366 O O . GLY A 1 180 ? 0.915 8.095 -5.376 1.00 97.88 180 GLY A O 1
ATOM 1367 N N . ALA A 1 181 ? 0.480 5.898 -5.485 1.00 98.44 181 ALA A N 1
ATOM 1368 C CA . ALA A 1 181 ? -0.739 5.962 -4.679 1.00 98.44 181 ALA A CA 1
ATOM 1369 C C . ALA A 1 181 ? -0.891 4.757 -3.743 1.00 98.44 181 ALA A C 1
ATOM 1371 O O . ALA A 1 181 ? -0.430 3.663 -4.060 1.00 98.44 181 ALA A O 1
ATOM 1372 N N . PHE A 1 182 ? -1.577 4.953 -2.616 1.00 98.69 182 PHE A N 1
ATOM 1373 C CA . PHE A 1 182 ? -1.813 3.919 -1.603 1.00 98.69 182 PHE A CA 1
ATOM 1374 C C . PHE A 1 182 ? -3.203 4.086 -0.970 1.00 98.69 182 PHE A C 1
ATOM 1376 O O . PHE A 1 182 ? -3.539 5.160 -0.470 1.00 98.69 182 PHE A O 1
ATOM 1383 N N . GLY A 1 183 ? -4.034 3.038 -1.009 1.00 98.31 183 GLY A N 1
ATOM 1384 C CA . GLY A 1 183 ? -5.404 3.080 -0.482 1.00 98.31 183 GLY A CA 1
ATOM 1385 C C . GLY A 1 183 ? -6.366 2.111 -1.180 1.00 98.31 183 GLY A C 1
ATOM 1386 O O . GLY A 1 183 ? -5.912 1.161 -1.815 1.00 98.31 183 GLY A O 1
ATOM 1387 N N . PRO A 1 184 ? -7.695 2.320 -1.091 1.00 98.00 184 PRO A N 1
ATOM 1388 C CA . PRO A 1 184 ? -8.397 3.365 -0.324 1.00 98.00 184 PRO A CA 1
ATOM 1389 C C . PRO A 1 184 ? -8.412 3.159 1.190 1.00 98.00 184 PRO A C 1
ATOM 1391 O O . PRO A 1 184 ? -8.564 4.116 1.938 1.00 98.00 184 PRO A O 1
ATOM 1394 N N . TRP A 1 185 ? -8.241 1.921 1.633 1.00 98.75 185 TRP A N 1
ATOM 1395 C CA . TRP A 1 185 ? -8.284 1.502 3.028 1.00 98.75 185 TRP A CA 1
ATOM 1396 C C . TRP A 1 185 ? -7.517 0.195 3.184 1.00 98.75 185 TRP A C 1
ATOM 1398 O O . TRP A 1 185 ? -7.231 -0.483 2.197 1.00 98.75 185 TRP A O 1
ATOM 1408 N N . MET A 1 186 ? -7.214 -0.166 4.424 1.00 98.81 186 MET A N 1
ATOM 1409 C CA . MET A 1 186 ? -6.708 -1.484 4.776 1.00 98.81 186 MET A CA 1
ATOM 1410 C C . MET A 1 186 ? -7.878 -2.448 4.975 1.00 98.81 186 MET A C 1
ATOM 1412 O O . MET A 1 186 ? -8.771 -2.175 5.770 1.00 98.81 186 MET A O 1
ATOM 1416 N N . VAL A 1 187 ? -7.862 -3.594 4.306 1.00 98.81 187 VAL A N 1
ATOM 1417 C CA . VAL A 1 187 ? -8.743 -4.729 4.615 1.00 98.81 187 VAL A CA 1
ATOM 1418 C C . VAL A 1 187 ? -7.995 -5.658 5.563 1.00 98.81 187 VAL A C 1
ATOM 1420 O O . VAL A 1 187 ? -6.860 -6.026 5.259 1.00 98.81 187 VAL A O 1
ATOM 1423 N N . THR A 1 188 ? -8.576 -6.006 6.715 1.00 98.69 188 THR A N 1
ATOM 1424 C CA . THR A 1 188 ? -7.887 -6.846 7.709 1.00 98.69 188 THR A CA 1
ATOM 1425 C C . THR A 1 188 ? -7.530 -8.215 7.137 1.00 98.69 188 THR A C 1
ATOM 1427 O O . THR A 1 188 ? -8.260 -8.760 6.309 1.00 98.69 188 THR A O 1
ATOM 1430 N N . ALA A 1 189 ? -6.415 -8.786 7.599 1.00 98.19 189 ALA A N 1
ATOM 1431 C CA . ALA A 1 189 ? -5.942 -10.084 7.118 1.00 98.19 189 ALA A CA 1
ATOM 1432 C C . ALA A 1 189 ? -6.993 -11.194 7.297 1.00 98.19 189 ALA A C 1
ATOM 1434 O O . ALA A 1 189 ? -7.171 -12.017 6.407 1.00 98.19 189 ALA A O 1
ATOM 1435 N N . GLU A 1 190 ? -7.749 -11.152 8.395 1.00 96.62 190 GLU A N 1
ATOM 1436 C CA . GLU A 1 190 ? -8.871 -12.060 8.656 1.00 96.62 190 GLU A CA 1
ATOM 1437 C C . GLU A 1 190 ? -9.979 -11.987 7.591 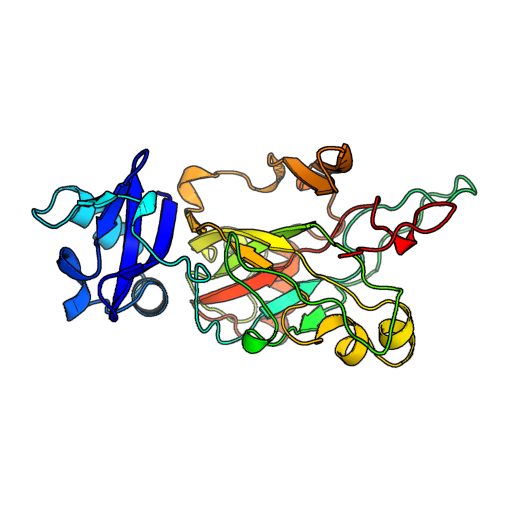1.00 96.62 190 GLU A C 1
ATOM 1439 O O . GLU A 1 190 ? -10.491 -13.022 7.181 1.00 96.62 190 GLU A O 1
ATOM 1444 N N . GLU A 1 191 ? -10.330 -10.790 7.101 1.00 96.56 191 GLU A N 1
ATOM 1445 C CA . GLU A 1 191 ? -11.373 -10.636 6.070 1.00 96.56 191 GLU A CA 1
ATOM 1446 C C . GLU A 1 191 ? -10.893 -11.126 4.695 1.00 96.56 191 GLU A C 1
ATOM 1448 O O . GLU A 1 191 ? -11.702 -11.565 3.881 1.00 96.56 191 GLU A O 1
ATOM 1453 N N . ILE A 1 192 ? -9.584 -11.066 4.430 1.00 96.88 192 ILE A N 1
ATOM 1454 C CA . ILE A 1 192 ? -8.986 -11.552 3.179 1.00 96.88 192 ILE A CA 1
ATOM 1455 C C . ILE A 1 192 ? -8.779 -13.073 3.193 1.00 96.88 192 ILE A C 1
ATOM 1457 O O . ILE A 1 192 ? -8.986 -13.722 2.169 1.00 96.88 192 ILE A O 1
ATOM 1461 N N . GLY A 1 193 ? -8.358 -13.649 4.321 1.00 95.62 193 GLY A N 1
ATOM 1462 C CA . GLY A 1 193 ? -7.920 -15.042 4.380 1.00 95.62 193 GLY A CA 1
ATOM 1463 C C . GLY A 1 193 ? -6.587 -15.238 3.652 1.00 95.62 193 GLY A C 1
ATOM 1464 O O . GLY A 1 193 ? -5.576 -14.654 4.039 1.00 95.62 193 GLY A O 1
ATOM 1465 N N . ASP A 1 194 ? -6.569 -16.065 2.603 1.00 96.44 194 ASP A N 1
ATOM 1466 C CA . ASP A 1 194 ? -5.359 -16.321 1.812 1.00 96.44 194 ASP A CA 1
ATOM 1467 C C . ASP A 1 194 ? -5.109 -15.204 0.774 1.00 96.44 194 ASP A C 1
ATOM 1469 O O . ASP A 1 194 ? -5.844 -15.110 -0.217 1.00 96.44 194 ASP A O 1
ATOM 1473 N N . PRO A 1 195 ? -4.049 -14.380 0.920 1.00 96.25 195 PRO A N 1
ATOM 1474 C CA . PRO A 1 195 ? -3.747 -13.332 -0.050 1.00 96.25 195 PRO A CA 1
ATOM 1475 C C . PRO A 1 195 ? -3.374 -13.878 -1.437 1.00 96.25 195 PRO A C 1
ATOM 1477 O O . PRO A 1 195 ? -3.518 -13.149 -2.417 1.00 96.25 195 PRO A O 1
ATOM 1480 N N . ALA A 1 196 ? -2.914 -15.130 -1.564 1.00 96.50 196 ALA A N 1
ATOM 1481 C CA . ALA A 1 196 ? -2.555 -15.716 -2.858 1.00 96.50 196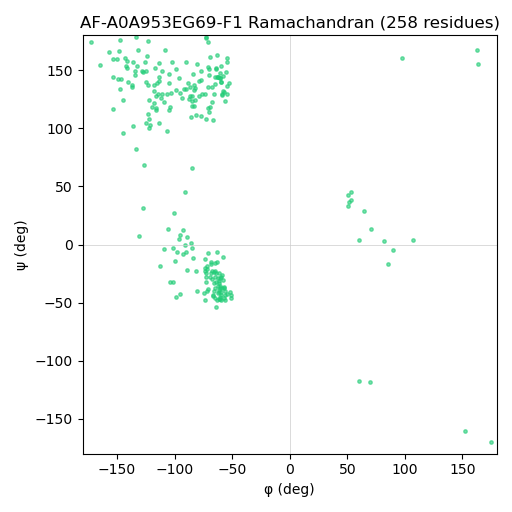 ALA A CA 1
ATOM 1482 C C . ALA A 1 196 ? -3.778 -15.942 -3.766 1.00 96.50 196 ALA A C 1
ATOM 1484 O O . ALA A 1 196 ? -3.647 -15.929 -4.994 1.00 96.50 196 ALA A O 1
ATOM 1485 N N . ALA A 1 197 ? -4.971 -16.075 -3.176 1.00 97.00 197 ALA A N 1
ATOM 1486 C CA . ALA A 1 197 ? -6.234 -16.205 -3.899 1.00 97.00 197 ALA A CA 1
ATOM 1487 C C . ALA A 1 197 ? -6.713 -14.883 -4.533 1.00 97.00 197 ALA A C 1
ATOM 1489 O O . ALA A 1 197 ? -7.621 -14.883 -5.368 1.00 97.00 197 ALA A O 1
ATOM 1490 N N . LEU A 1 198 ? -6.112 -13.746 -4.165 1.00 98.19 198 LEU A N 1
ATOM 1491 C CA . LEU A 1 198 ? -6.492 -12.445 -4.703 1.00 98.19 198 LEU A CA 1
ATOM 1492 C C . LEU A 1 198 ? -6.100 -12.294 -6.178 1.00 98.19 198 LEU A C 1
ATOM 1494 O O . LEU A 1 198 ? -5.104 -12.834 -6.664 1.00 98.19 198 LEU A O 1
ATOM 1498 N N . THR A 1 199 ? -6.888 -11.487 -6.887 1.00 98.38 199 THR A N 1
ATOM 1499 C CA . THR A 1 199 ? -6.605 -11.051 -8.257 1.00 98.38 199 THR A CA 1
ATOM 1500 C C . THR A 1 199 ? -6.278 -9.565 -8.258 1.00 98.38 199 THR A C 1
ATOM 1502 O O . THR A 1 199 ? -7.040 -8.751 -7.738 1.00 98.38 199 THR A O 1
ATOM 1505 N N . LEU A 1 200 ? -5.162 -9.209 -8.882 1.00 98.44 200 LEU A N 1
ATOM 1506 C CA . LEU A 1 200 ? -4.724 -7.838 -9.091 1.00 98.44 200 LEU A CA 1
ATOM 1507 C C . LEU A 1 200 ? -5.089 -7.388 -10.504 1.00 98.44 200 LEU A C 1
ATOM 1509 O O . LEU A 1 200 ? -4.823 -8.098 -11.477 1.00 98.44 200 LEU A O 1
ATOM 1513 N N . ARG A 1 201 ? -5.669 -6.190 -10.610 1.00 98.31 201 ARG A N 1
ATOM 1514 C CA . ARG A 1 201 ? -5.991 -5.546 -11.885 1.00 98.31 201 ARG A CA 1
ATOM 1515 C C . ARG A 1 201 ? -5.623 -4.072 -11.858 1.00 98.31 201 ARG A C 1
ATOM 1517 O O . ARG A 1 201 ? -5.968 -3.372 -10.909 1.00 98.31 201 ARG A O 1
ATOM 1524 N N . THR A 1 202 ? -5.028 -3.600 -12.946 1.00 98.38 202 THR A N 1
ATOM 1525 C CA . THR A 1 202 ? -4.780 -2.173 -13.189 1.00 98.38 202 THR A CA 1
ATOM 1526 C C . THR A 1 202 ? -5.540 -1.751 -14.430 1.00 98.38 202 THR A C 1
ATOM 1528 O O . THR A 1 202 ? -5.546 -2.469 -15.434 1.00 98.38 202 THR A O 1
ATOM 1531 N N . ARG A 1 203 ? -6.181 -0.581 -14.372 1.00 97.94 203 ARG A N 1
ATOM 1532 C CA . ARG A 1 203 ? -6.886 0.006 -15.511 1.00 97.94 203 ARG A CA 1
ATOM 1533 C C . ARG A 1 203 ? -6.355 1.395 -15.819 1.00 97.94 203 ARG A C 1
ATOM 1535 O O . ARG A 1 203 ? -6.178 2.194 -14.904 1.00 97.94 203 ARG A O 1
ATOM 1542 N N . LEU A 1 204 ? -6.177 1.690 -17.102 1.00 96.94 204 LEU A N 1
ATOM 1543 C CA . LEU A 1 204 ? -5.835 3.015 -17.607 1.00 96.94 204 LEU A CA 1
ATOM 1544 C C . LEU A 1 204 ? -6.949 3.475 -18.548 1.00 96.94 204 LEU A C 1
ATOM 1546 O O . LEU A 1 204 ? -7.215 2.829 -19.555 1.00 96.94 204 LEU A O 1
ATOM 1550 N N . ASN A 1 205 ? -7.624 4.576 -18.207 1.00 96.00 205 ASN A N 1
ATOM 1551 C CA . ASN A 1 205 ? -8.765 5.107 -18.970 1.00 96.00 205 ASN A CA 1
ATOM 1552 C C . ASN A 1 205 ? -9.874 4.064 -19.221 1.00 96.00 205 ASN A C 1
ATOM 1554 O O . ASN A 1 205 ? -10.468 4.009 -20.292 1.00 96.00 205 ASN A O 1
ATOM 1558 N N . GLY A 1 206 ? -10.139 3.214 -18.224 1.00 96.81 206 GLY A N 1
ATOM 1559 C CA . GLY A 1 206 ? -11.146 2.148 -18.290 1.00 96.81 206 GLY A CA 1
ATOM 1560 C C . GLY A 1 206 ? -10.661 0.835 -18.913 1.00 96.81 206 GLY A C 1
ATOM 1561 O O . GLY A 1 206 ? -11.279 -0.199 -18.669 1.00 96.81 206 GLY A O 1
ATOM 1562 N N . GLU A 1 207 ? -9.540 0.841 -19.631 1.00 97.44 207 GLU A N 1
ATOM 1563 C CA . GLU A 1 207 ? -8.954 -0.344 -20.261 1.00 97.44 207 GLU A CA 1
ATOM 1564 C C . GLU A 1 207 ? -8.097 -1.134 -19.266 1.00 97.44 207 GLU A C 1
ATOM 1566 O O . GLU A 1 207 ? -7.270 -0.556 -18.560 1.00 97.44 207 GLU A O 1
ATOM 1571 N N . GLU A 1 208 ? -8.278 -2.454 -19.204 1.00 97.69 208 GLU A N 1
ATOM 1572 C CA . GLU A 1 208 ? -7.445 -3.339 -18.386 1.00 97.69 208 GLU A CA 1
ATOM 1573 C C . GLU A 1 208 ? -6.045 -3.469 -18.992 1.00 97.69 208 GLU A C 1
ATOM 1575 O O . GLU A 1 208 ? -5.871 -3.955 -20.107 1.00 97.69 208 GLU A O 1
ATOM 1580 N N . VAL A 1 209 ? -5.040 -3.026 -18.239 1.00 96.88 209 VAL A N 1
ATOM 1581 C CA . VAL A 1 209 ? -3.636 -3.010 -18.669 1.00 96.88 209 VAL A CA 1
ATOM 1582 C C . VAL A 1 209 ? -2.764 -3.985 -17.885 1.00 96.88 209 VAL A C 1
ATOM 1584 O O . VAL A 1 209 ? -1.700 -4.356 -18.368 1.00 96.88 209 VAL A O 1
ATOM 1587 N N . GLN A 1 210 ? -3.211 -4.436 -16.714 1.00 97.19 210 GLN A N 1
ATOM 1588 C CA . GLN A 1 210 ? -2.572 -5.506 -15.949 1.00 97.19 210 GLN A CA 1
ATOM 1589 C C . GLN A 1 210 ? -3.653 -6.399 -15.343 1.00 97.19 210 GLN A C 1
ATOM 1591 O O . GLN A 1 210 ? -4.662 -5.884 -14.855 1.00 97.19 210 GLN A O 1
ATOM 1596 N N . HIS A 1 211 ? -3.427 -7.713 -15.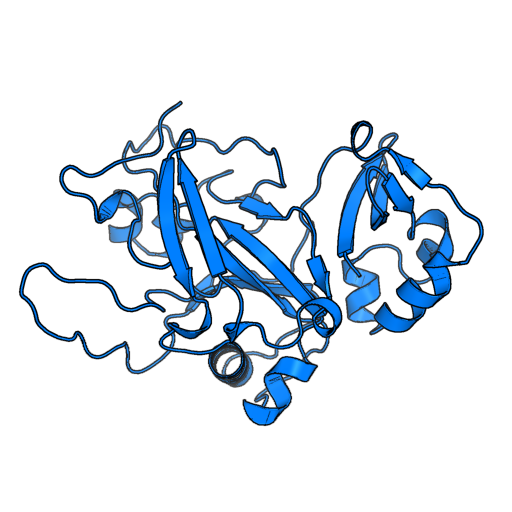343 1.00 97.06 211 HIS A N 1
ATOM 1597 C CA . HIS A 1 211 ? -4.317 -8.704 -14.742 1.00 97.06 211 HIS A CA 1
ATOM 1598 C C . HIS A 1 211 ? -3.508 -9.937 -14.340 1.00 97.06 211 HIS A C 1
ATOM 1600 O O . HIS A 1 211 ? -2.935 -10.619 -15.186 1.00 97.06 211 HIS A O 1
ATOM 1606 N N . THR A 1 212 ? -3.449 -10.232 -13.045 1.00 96.44 212 THR A N 1
ATOM 1607 C CA . THR A 1 212 ? -2.762 -11.426 -12.542 1.00 96.44 212 THR A CA 1
ATOM 1608 C C . THR A 1 212 ? -3.404 -11.943 -11.259 1.00 96.44 212 THR A C 1
ATOM 1610 O O . THR A 1 212 ? -4.057 -11.193 -10.537 1.00 96.44 212 THR A O 1
ATOM 1613 N N . SER A 1 213 ? -3.161 -13.211 -10.934 1.00 97.50 213 SER A N 1
ATOM 1614 C CA . SER A 1 213 ? -3.317 -13.710 -9.564 1.00 97.50 213 SER A CA 1
ATOM 1615 C C . SER A 1 213 ? -2.096 -13.306 -8.733 1.00 97.50 213 SER A C 1
ATOM 1617 O O . SER A 1 213 ? -0.967 -13.370 -9.228 1.00 97.50 213 SER A O 1
ATOM 1619 N N . ILE A 1 214 ? -2.317 -12.930 -7.471 1.00 97.94 214 ILE A N 1
ATOM 1620 C CA . ILE A 1 214 ? -1.247 -12.674 -6.496 1.00 97.94 214 ILE A CA 1
ATOM 1621 C C . ILE A 1 214 ? -0.406 -13.937 -6.255 1.00 97.94 214 ILE A C 1
ATOM 1623 O O . ILE A 1 214 ? 0.805 -13.849 -6.072 1.00 97.94 214 ILE A O 1
ATOM 1627 N N . GLY A 1 215 ? -1.002 -15.129 -6.353 1.00 96.62 215 GLY A N 1
ATOM 1628 C CA . GLY A 1 215 ? -0.296 -16.408 -6.239 1.00 96.62 215 GLY A CA 1
ATOM 1629 C C . GLY A 1 215 ? 0.763 -16.668 -7.319 1.00 96.62 215 GLY A C 1
ATOM 1630 O O . GLY A 1 215 ? 1.497 -17.644 -7.217 1.00 96.62 215 GLY A O 1
ATOM 1631 N N . ARG A 1 216 ? 0.878 -15.811 -8.345 1.00 95.56 216 ARG A N 1
ATOM 1632 C CA . ARG A 1 216 ? 1.933 -15.901 -9.371 1.00 95.56 216 ARG A CA 1
ATOM 1633 C C . ARG A 1 216 ? 3.241 -15.206 -8.985 1.00 95.56 216 ARG A C 1
ATOM 1635 O O . ARG A 1 216 ? 4.148 -15.181 -9.815 1.00 95.56 216 ARG A O 1
ATOM 1642 N N . MET A 1 217 ? 3.339 -14.612 -7.795 1.00 96.31 217 MET A N 1
ATOM 1643 C CA . MET A 1 217 ? 4.583 -13.974 -7.366 1.00 96.31 217 MET A CA 1
ATOM 1644 C C . MET A 1 217 ? 5.741 -14.977 -7.292 1.00 96.31 217 MET A C 1
ATOM 1646 O O . MET A 1 217 ? 5.544 -16.114 -6.872 1.00 96.31 217 MET A O 1
ATOM 1650 N N . PHE A 1 218 ? 6.955 -14.547 -7.652 1.00 95.81 218 PHE A N 1
ATOM 1651 C CA . PHE A 1 218 ? 8.166 -15.350 -7.436 1.00 95.81 218 PHE A CA 1
ATOM 1652 C C . PHE A 1 218 ? 8.455 -15.536 -5.946 1.00 95.81 218 PHE A C 1
ATOM 1654 O O . PHE A 1 218 ? 8.832 -16.623 -5.525 1.00 95.81 218 PHE A O 1
ATOM 1661 N N . PHE A 1 219 ? 8.253 -14.474 -5.164 1.00 97.44 219 PHE A N 1
ATOM 1662 C CA . PHE A 1 219 ? 8.326 -14.481 -3.712 1.00 97.44 219 PHE A CA 1
ATOM 1663 C C . PHE A 1 219 ? 6.954 -14.148 -3.143 1.00 97.44 219 PHE A C 1
ATOM 1665 O O . PHE A 1 219 ? 6.431 -13.044 -3.320 1.00 97.44 219 PHE A O 1
ATOM 1672 N N . SER A 1 220 ? 6.375 -15.108 -2.439 1.00 98.06 220 SER A N 1
ATOM 1673 C CA . SER A 1 220 ? 5.121 -14.947 -1.712 1.00 98.06 220 SER A CA 1
ATOM 1674 C C . SER A 1 220 ? 5.236 -13.902 -0.589 1.00 98.06 220 SER A C 1
ATOM 1676 O O . SER A 1 220 ? 6.333 -13.564 -0.135 1.00 98.06 220 SER A O 1
ATOM 1678 N N . VAL A 1 221 ? 4.098 -13.410 -0.079 1.00 98.62 221 VAL A N 1
ATOM 1679 C CA . VAL A 1 221 ? 4.072 -12.490 1.080 1.00 98.62 221 VAL A CA 1
ATOM 1680 C C . VAL A 1 221 ? 4.891 -13.035 2.268 1.00 98.62 221 VAL A C 1
ATOM 1682 O O . VAL A 1 221 ? 5.721 -12.286 2.793 1.00 98.62 221 VAL A O 1
ATOM 1685 N N . PRO A 1 222 ? 4.758 -14.320 2.663 1.00 98.62 222 PRO A N 1
ATOM 1686 C CA . PRO A 1 222 ? 5.618 -14.922 3.678 1.00 98.62 222 PRO A CA 1
ATOM 1687 C C . PRO A 1 222 ? 7.121 -14.829 3.410 1.00 98.62 222 PRO A C 1
ATOM 1689 O O . PRO A 1 222 ? 7.901 -14.542 4.320 1.00 98.62 222 PRO A O 1
ATOM 1692 N N . GLU A 1 223 ? 7.546 -15.060 2.169 1.00 98.44 223 GLU A N 1
ATOM 1693 C CA . GLU A 1 223 ? 8.960 -15.034 1.793 1.00 98.44 223 GLU A CA 1
ATOM 1694 C C . GLU A 1 223 ? 9.531 -13.619 1.805 1.00 98.44 223 GLU A C 1
ATOM 1696 O O . GLU A 1 223 ? 10.657 -13.426 2.269 1.00 98.44 223 GLU A O 1
ATOM 1701 N N . ILE A 1 224 ? 8.748 -12.632 1.362 1.00 98.75 224 ILE A N 1
ATOM 1702 C CA . ILE A 1 224 ? 9.127 -11.217 1.411 1.00 98.75 224 ILE A CA 1
ATOM 1703 C C . ILE A 1 224 ? 9.304 -10.767 2.868 1.00 98.75 224 ILE A C 1
ATOM 1705 O O . ILE A 1 224 ? 10.329 -10.174 3.208 1.00 98.75 224 ILE A O 1
ATOM 1709 N N . ILE A 1 225 ? 8.346 -11.090 3.746 1.00 98.81 225 ILE A N 1
ATOM 1710 C CA . ILE A 1 225 ? 8.408 -10.759 5.180 1.00 98.81 225 ILE A CA 1
ATOM 1711 C C . ILE A 1 225 ? 9.625 -11.421 5.836 1.00 98.81 225 ILE A C 1
ATOM 1713 O O . ILE A 1 225 ? 10.384 -10.749 6.541 1.00 98.81 225 ILE A O 1
ATOM 1717 N N . ARG A 1 226 ? 9.859 -12.714 5.572 1.00 98.75 226 ARG A N 1
ATOM 1718 C CA . ARG A 1 226 ? 11.042 -13.436 6.065 1.00 98.75 226 ARG A CA 1
ATOM 1719 C C . ARG A 1 226 ? 12.333 -12.749 5.628 1.00 98.75 226 ARG A C 1
ATOM 1721 O O . ARG A 1 226 ? 13.224 -12.532 6.445 1.00 98.75 226 ARG A O 1
ATOM 1728 N N . TYR A 1 227 ? 12.434 -12.395 4.349 1.00 98.62 227 TYR A N 1
ATOM 1729 C CA . TYR A 1 227 ? 13.632 -11.768 3.804 1.00 98.62 227 TYR A CA 1
ATOM 1730 C C . TYR A 1 227 ? 13.892 -10.399 4.437 1.00 98.62 227 TYR A C 1
ATOM 1732 O O . TYR A 1 227 ? 14.964 -10.188 5.001 1.00 98.62 227 TYR A O 1
ATOM 1740 N N . ILE A 1 228 ? 12.907 -9.493 4.427 1.00 98.62 228 ILE A N 1
ATOM 1741 C CA . ILE A 1 228 ? 13.071 -8.143 4.990 1.00 98.62 228 ILE A CA 1
ATOM 1742 C C . ILE A 1 228 ? 13.404 -8.224 6.482 1.00 98.62 228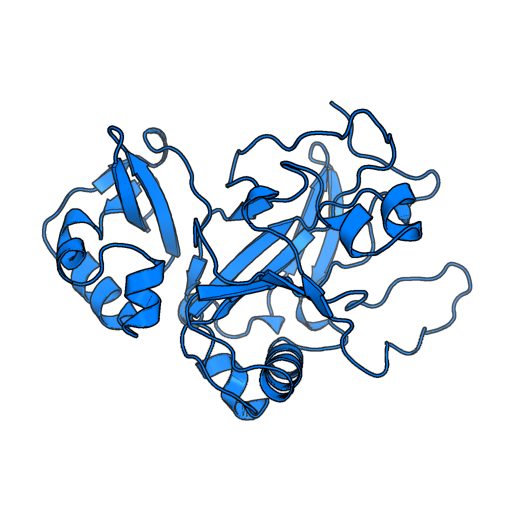 ILE A C 1
ATOM 1744 O O . ILE A 1 228 ? 14.347 -7.571 6.931 1.00 98.62 228 ILE A O 1
ATOM 1748 N N . SER A 1 229 ? 12.689 -9.067 7.236 1.00 98.62 229 SER A N 1
ATOM 1749 C CA . SER A 1 229 ? 12.891 -9.193 8.683 1.00 98.62 229 SER A CA 1
ATOM 1750 C C . SER A 1 229 ? 14.253 -9.773 9.076 1.00 98.62 229 SER A C 1
ATOM 1752 O O . SER A 1 229 ? 14.722 -9.491 10.178 1.00 98.62 229 SER A O 1
ATOM 1754 N N . SER A 1 230 ? 14.921 -10.530 8.195 1.00 98.44 230 SER A N 1
ATOM 1755 C CA . SER A 1 230 ? 16.311 -10.969 8.412 1.00 98.44 230 SER A CA 1
ATOM 1756 C C . SER A 1 230 ? 17.347 -9.846 8.275 1.00 98.44 230 SER A C 1
ATOM 1758 O O . SER A 1 230 ? 18.448 -9.966 8.805 1.00 98.44 230 SER A O 1
ATOM 1760 N N . VAL A 1 231 ? 17.000 -8.753 7.585 1.00 98.12 231 VAL A N 1
ATOM 1761 C CA . VAL A 1 231 ? 17.874 -7.585 7.385 1.00 98.12 231 VAL A CA 1
ATOM 1762 C C . VAL A 1 231 ? 17.583 -6.502 8.422 1.00 98.12 231 VAL A C 1
ATOM 1764 O O . VAL A 1 231 ? 18.499 -5.885 8.961 1.00 98.12 231 VAL A O 1
ATOM 1767 N N . THR A 1 232 ? 16.307 -6.243 8.708 1.00 98.12 232 THR A N 1
ATOM 1768 C CA . THR A 1 232 ? 15.877 -5.232 9.679 1.00 98.12 232 THR A CA 1
ATOM 1769 C C . THR A 1 232 ? 14.561 -5.646 10.332 1.00 98.12 232 THR A C 1
ATOM 1771 O O . THR A 1 232 ? 13.696 -6.169 9.633 1.00 98.12 232 THR A O 1
ATOM 1774 N N . PRO A 1 233 ? 14.346 -5.394 11.637 1.00 98.31 233 PRO A N 1
ATOM 1775 C CA . PRO A 1 233 ? 13.063 -5.692 12.258 1.00 98.31 233 PRO A CA 1
ATOM 1776 C C . PRO A 1 233 ? 11.931 -4.953 11.540 1.00 98.31 233 PRO A C 1
ATOM 1778 O O . PRO A 1 233 ? 12.036 -3.746 11.307 1.00 98.31 233 PRO A O 1
ATOM 1781 N N . LEU A 1 234 ? 10.847 -5.656 11.220 1.00 98.62 234 LEU A N 1
ATOM 1782 C CA . LEU A 1 234 ? 9.592 -5.047 10.786 1.00 98.62 234 LEU A CA 1
ATOM 1783 C C . LEU A 1 234 ? 8.858 -4.475 11.998 1.00 98.62 234 LEU A C 1
ATOM 1785 O O . LEU A 1 234 ? 8.978 -4.994 13.110 1.00 98.62 234 LEU A O 1
ATOM 1789 N N . LEU A 1 235 ? 8.098 -3.407 11.788 1.00 98.50 235 LEU A N 1
ATOM 1790 C CA . LEU A 1 235 ? 7.379 -2.679 12.829 1.00 98.50 235 LEU A CA 1
ATOM 1791 C C . LEU A 1 235 ? 5.904 -2.513 12.444 1.00 98.50 235 LEU A C 1
ATOM 1793 O O . LEU A 1 235 ? 5.601 -2.398 11.255 1.00 98.50 235 LEU A O 1
ATOM 1797 N N . PRO A 1 236 ? 4.978 -2.456 13.421 1.00 98.50 236 PRO A N 1
ATOM 1798 C CA . PRO A 1 236 ? 3.583 -2.145 13.135 1.00 98.50 236 PRO A CA 1
ATOM 1799 C C . PRO A 1 236 ? 3.446 -0.822 12.369 1.00 98.50 236 PRO A C 1
ATOM 1801 O O . PRO A 1 236 ? 4.010 0.200 12.771 1.00 98.50 236 PRO A O 1
ATOM 1804 N N . GLY A 1 237 ? 2.706 -0.860 11.263 1.00 98.31 237 GLY A N 1
ATOM 1805 C CA . GLY A 1 237 ? 2.523 0.252 10.332 1.00 98.31 237 GLY A CA 1
ATOM 1806 C C . GLY A 1 237 ? 3.549 0.343 9.199 1.00 98.31 237 GLY A C 1
ATOM 1807 O O . GLY A 1 237 ? 3.373 1.190 8.324 1.00 98.31 237 GLY A O 1
ATOM 1808 N N . ASP A 1 238 ? 4.587 -0.503 9.167 1.00 98.69 238 ASP A N 1
ATOM 1809 C CA . ASP A 1 238 ? 5.401 -0.650 7.955 1.00 98.69 238 ASP A CA 1
ATOM 1810 C C . ASP A 1 238 ? 4.535 -1.177 6.802 1.00 98.69 238 ASP A C 1
ATOM 1812 O O . ASP A 1 238 ? 3.652 -2.021 6.997 1.00 98.69 238 ASP A O 1
ATOM 1816 N N . VAL A 1 239 ? 4.824 -0.701 5.591 1.00 98.88 239 VAL A N 1
ATOM 1817 C CA . VAL A 1 239 ? 4.125 -1.096 4.364 1.00 98.88 239 VAL A CA 1
ATOM 1818 C C . VAL A 1 239 ? 5.092 -1.823 3.435 1.00 98.88 239 VAL A C 1
ATOM 1820 O O . VAL A 1 239 ? 6.247 -1.422 3.289 1.00 98.88 239 VAL A O 1
ATOM 1823 N N . ILE A 1 240 ? 4.621 -2.889 2.791 1.00 98.88 240 ILE A N 1
ATOM 1824 C CA . ILE A 1 240 ? 5.364 -3.643 1.781 1.00 98.88 240 ILE A CA 1
ATOM 1825 C C . ILE A 1 240 ? 4.552 -3.655 0.483 1.00 98.88 240 ILE A C 1
ATOM 1827 O O . ILE A 1 240 ? 3.498 -4.284 0.428 1.00 98.88 240 ILE A O 1
ATOM 1831 N N . ALA A 1 241 ? 5.041 -2.982 -0.556 1.00 98.69 241 ALA A N 1
ATOM 1832 C CA . ALA A 1 241 ? 4.540 -3.086 -1.922 1.00 98.69 241 ALA A CA 1
ATOM 1833 C C . ALA A 1 241 ? 5.221 -4.288 -2.603 1.00 98.69 241 ALA A C 1
ATOM 1835 O O . ALA A 1 241 ? 6.450 -4.396 -2.636 1.00 98.69 241 ALA A O 1
ATOM 1836 N N . THR A 1 242 ? 4.421 -5.268 -3.017 1.00 98.62 242 THR A N 1
ATOM 1837 C CA . THR A 1 242 ? 4.889 -6.643 -3.280 1.00 98.62 242 THR A CA 1
ATOM 1838 C C . THR A 1 242 ? 5.369 -6.896 -4.707 1.00 98.62 242 THR A C 1
ATOM 1840 O O . THR A 1 242 ? 5.705 -8.031 -5.049 1.00 98.62 242 THR A O 1
ATOM 1843 N N . GLY A 1 243 ? 5.458 -5.856 -5.528 1.00 97.00 243 GLY A N 1
ATOM 1844 C CA . GLY A 1 243 ? 5.837 -5.934 -6.927 1.00 97.00 243 GLY A CA 1
ATOM 1845 C C . GLY A 1 243 ? 4.636 -5.940 -7.866 1.00 97.00 243 GLY A C 1
ATOM 1846 O O . GLY A 1 243 ? 3.502 -6.251 -7.495 1.00 97.00 243 GLY A O 1
ATOM 1847 N N . SER A 1 244 ? 4.920 -5.596 -9.117 1.00 96.50 244 SER A N 1
ATOM 1848 C CA . SER A 1 244 ? 3.933 -5.405 -10.176 1.00 96.50 244 SER A CA 1
ATOM 1849 C C . SER A 1 244 ? 4.071 -6.471 -11.270 1.00 96.50 244 SER A C 1
ATOM 1851 O O . SER A 1 244 ? 5.200 -6.848 -11.622 1.00 96.50 244 SER A O 1
ATOM 1853 N N . PRO A 1 245 ? 2.950 -6.975 -11.818 1.00 94.44 245 PRO A N 1
ATOM 1854 C CA . PRO A 1 245 ? 2.962 -7.928 -12.918 1.00 94.44 245 PRO A CA 1
ATOM 1855 C C . PRO A 1 245 ? 3.366 -7.280 -14.244 1.00 94.44 245 PRO A C 1
ATOM 1857 O O . PRO A 1 245 ? 3.574 -6.071 -14.359 1.00 94.44 245 PRO A O 1
ATOM 1860 N N . GLU A 1 246 ? 3.441 -8.100 -15.286 1.00 91.50 246 GLU A N 1
ATOM 1861 C CA . GLU A 1 246 ? 3.508 -7.617 -16.661 1.00 91.50 246 GLU A CA 1
ATOM 1862 C C . GLU A 1 246 ? 2.347 -6.667 -17.013 1.00 91.50 246 GLU A C 1
ATOM 1864 O O . GLU A 1 246 ? 1.284 -6.677 -16.387 1.00 91.50 246 GLU A O 1
ATOM 1869 N N . GLY A 1 247 ? 2.570 -5.832 -18.030 1.00 91.44 247 GLY A N 1
ATOM 1870 C CA . GLY A 1 247 ? 1.562 -4.938 -18.585 1.00 91.44 247 GLY A CA 1
ATOM 1871 C C . GLY A 1 247 ? 1.777 -3.469 -18.241 1.00 91.44 247 GLY A C 1
ATOM 1872 O O . GLY A 1 247 ? 0.959 -2.644 -18.648 1.00 91.44 247 GLY A O 1
ATOM 1873 N N . SER A 1 248 ? 2.879 -3.130 -17.560 1.00 93.38 248 SER A N 1
ATOM 1874 C CA . SER A 1 248 ? 3.303 -1.739 -17.388 1.00 93.38 248 SER A CA 1
ATOM 1875 C C . SER A 1 248 ? 3.557 -1.073 -18.740 1.00 93.38 248 SER A C 1
ATOM 1877 O O . SER A 1 248 ? 3.904 -1.727 -19.731 1.00 93.38 248 SER A O 1
ATOM 1879 N N . GLY A 1 249 ? 3.415 0.245 -18.784 1.00 93.62 249 GLY A N 1
ATOM 1880 C CA . GLY A 1 249 ? 3.585 1.059 -19.978 1.00 93.62 249 GLY A CA 1
ATOM 1881 C C . GLY A 1 249 ? 4.904 0.825 -20.700 1.00 93.62 249 GLY A C 1
ATOM 1882 O O . GLY A 1 249 ? 4.917 0.708 -21.925 1.00 93.62 249 GLY A O 1
ATOM 1883 N N . ALA A 1 250 ? 5.995 0.669 -19.946 1.00 92.62 250 ALA A N 1
ATOM 1884 C CA . ALA A 1 250 ? 7.331 0.412 -20.485 1.00 92.62 250 ALA A CA 1
ATOM 1885 C C . ALA A 1 250 ? 7.470 -0.923 -21.234 1.00 92.62 250 ALA A C 1
ATOM 1887 O O . ALA A 1 250 ? 8.369 -1.067 -22.057 1.00 92.62 250 ALA A O 1
ATOM 1888 N N . THR A 1 251 ? 6.617 -1.904 -20.927 1.00 88.12 251 THR A N 1
ATOM 1889 C CA . THR A 1 251 ? 6.660 -3.247 -21.536 1.00 88.12 251 THR A CA 1
ATOM 1890 C C . THR A 1 251 ? 5.816 -3.362 -22.806 1.00 88.12 251 THR A C 1
ATOM 1892 O O . THR A 1 251 ? 5.867 -4.378 -23.491 1.00 88.12 251 THR A O 1
ATOM 1895 N N . ARG A 1 252 ? 5.048 -2.320 -23.151 1.00 88.94 252 ARG A N 1
ATOM 1896 C CA . ARG A 1 252 ? 4.211 -2.281 -24.357 1.00 88.94 252 ARG A CA 1
ATOM 1897 C C . ARG A 1 252 ? 5.043 -1.940 -25.601 1.00 88.94 252 ARG A C 1
ATOM 1899 O O . ARG A 1 252 ? 6.069 -1.270 -25.508 1.00 88.94 252 ARG A O 1
ATOM 1906 N N . ASN A 1 253 ? 4.563 -2.359 -26.774 1.00 85.69 253 ASN A N 1
ATOM 1907 C CA . ASN A 1 253 ? 5.130 -1.987 -28.070 1.00 85.69 253 ASN A CA 1
ATOM 1908 C C . ASN A 1 253 ? 4.040 -1.370 -28.977 1.00 85.69 253 ASN A C 1
ATOM 1910 O O . ASN A 1 253 ? 3.198 -2.119 -29.476 1.00 85.69 253 ASN A O 1
ATOM 1914 N N . PRO A 1 254 ? 4.020 -0.038 -29.185 1.00 92.12 254 PRO A N 1
ATOM 1915 C CA . PRO A 1 254 ? 4.923 0.958 -28.596 1.00 92.12 254 PRO A CA 1
ATOM 1916 C C . PRO A 1 254 ? 4.694 1.146 -27.078 1.00 92.12 254 PRO A C 1
ATOM 1918 O O . PRO A 1 254 ? 3.622 0.787 -26.580 1.00 92.12 254 PRO A O 1
ATOM 1921 N N . PRO A 1 255 ? 5.661 1.724 -26.333 1.00 94.19 255 PRO A N 1
ATOM 1922 C CA . PRO A 1 255 ? 5.476 2.038 -24.918 1.00 94.19 255 PRO A CA 1
ATOM 1923 C C . PRO A 1 255 ? 4.282 2.968 -24.677 1.00 94.19 255 PRO A C 1
ATOM 1925 O O . PRO A 1 255 ? 4.014 3.871 -25.472 1.00 94.19 255 PRO A O 1
ATOM 1928 N N . ARG A 1 256 ? 3.582 2.773 -23.554 1.00 95.62 256 ARG A N 1
ATOM 1929 C CA . ARG A 1 256 ? 2.364 3.522 -23.204 1.00 95.62 256 ARG A CA 1
ATOM 1930 C C . ARG A 1 256 ? 2.509 4.239 -21.865 1.00 95.62 256 ARG A C 1
ATOM 1932 O O . ARG A 1 256 ? 2.314 3.635 -20.819 1.00 95.62 256 ARG A O 1
ATOM 1939 N N . TRP A 1 257 ? 2.792 5.534 -21.905 1.00 97.12 257 TRP A N 1
ATOM 1940 C CA . TRP A 1 257 ? 3.007 6.360 -20.713 1.00 97.12 257 TRP A CA 1
ATOM 1941 C C . TRP A 1 257 ? 1.724 7.011 -20.191 1.00 97.12 257 TRP A C 1
ATOM 1943 O O . TRP A 1 257 ? 0.769 7.220 -20.944 1.00 97.12 257 TRP A O 1
ATOM 1953 N N . LEU A 1 258 ? 1.718 7.360 -18.905 1.00 97.19 258 LEU A N 1
ATOM 1954 C CA . LEU A 1 258 ? 0.711 8.231 -18.304 1.00 97.19 258 LEU A CA 1
ATOM 1955 C C . LEU A 1 258 ? 0.812 9.635 -18.914 1.00 97.19 258 LEU A C 1
ATOM 1957 O O . LEU A 1 258 ? 1.907 10.159 -19.123 1.00 97.19 258 LEU A O 1
ATOM 1961 N N . ARG A 1 259 ? -0.342 10.241 -19.195 1.00 93.25 259 ARG A N 1
ATOM 1962 C CA . ARG A 1 259 ? -0.477 11.589 -19.760 1.00 93.25 259 ARG A CA 1
ATOM 1963 C C . ARG A 1 259 ? -1.594 12.347 -19.018 1.00 93.25 259 ARG A C 1
ATOM 1965 O O . ARG A 1 259 ? -2.429 11.675 -18.405 1.00 93.25 259 ARG A O 1
ATOM 1972 N N . PRO A 1 260 ? -1.586 13.693 -19.034 1.00 89.50 260 PRO A N 1
ATOM 1973 C CA . PRO A 1 260 ? -2.625 14.520 -18.420 1.00 89.50 260 PRO A CA 1
ATOM 1974 C C . PRO A 1 260 ? -4.008 14.337 -19.052 1.00 89.50 260 PRO A C 1
ATOM 1976 O O . PRO A 1 260 ? -4.069 13.983 -20.253 1.00 89.50 260 PRO A O 1
#

Mean predicted aligned error: 3.53 Å

Sequence (260 aa):
MKLMSFAWQGAQHYGAVDGAEVIDLTARIGARHPSLLALLQHGALAEAEQALAMPGPRIPLASVEWLMPIPEPRRIFCVGANYPKEHPLGGQVSGPAHPSIFQKAAENLVPHRGRLQQPTISEQFDYEGELAVIIGRGGASIPAAEALSHVAGYACFNDGSVRDFQKHSVWAGKNFHRSGAFGPWMVTAEEIGDPAALTLRTRLNGEEVQHTSIGRMFFSVPEIIRYISSVTPLLPGDVIATGSPEGSGATRNPPRWLRP

Foldseek 3Di:
DWKFWWDAPRDIFIADDDPQWGFTVCFQCCVQQVALLSCLQVLNPVVRVVSSPPDDDIGGNVRIGFAFQQNQFPWEKEWEQFFFDDDPPPDRDDGDPATDIDTEHSQQADEVVGDADDDPVAQQKKKFKFKKWFFSAKAALDALVCQLVRTQFIWIKIQIFRVVLVVVDVHRGRYHHHSMYHDRTGDGCVVVPDQQQDWIWDDDPNHTQDIDGLVRTNAHSSRVSNRVRNVPMDHGRYMYGYTGYPRMQVNDVVRDHDDD

pLDDT: mean 95.37, std 8.79, range [43.47, 98.88]

Secondary structure (DSSP, 8-state):
-EEEEEEETTEEEEEEEETTEEEESHHHHTTT--SHHHHHHTT-HHHHHHHTTSS--EEEGGGSEE--SSSS-S-EEEEET-S----TT---PPPPSS-EEEEE-GGGEE-TTPPP---TT-S-EE--EEEEEEESS-BSS--GGGGGGGEEEEEEEE--EEHHHHTT-HHHHH--TT-EEEEEEEEEHHHH--GGG-EEEEEETTEEEEEEEGGG-SS-HHHHHHHHHHHS-B-TT-EEE----S--GGGSSS------